Protein AF-A0A812ZIU8-F1 (afdb_monomer)

Foldseek 3Di:
DDDDPPVVVVVVVVVVPDPPPPDDDLVRLVVVLVVCVVVVVLQSNLVSLLSNLPDQAADDPSSLVSNCVSLCSQLVVLLVVLVVLVVVLVVLVVDPDPVSVVVNVVSVVVSVVSLVSLVVSLVSLLCSLVVGHCVNDDALLSNLSSLLVNLLSLLSQLVSDDDPSNVVSLVSSVVSLVSSQVSCVVHHQLLALSNLVSLLVVLVSCVPRVVNNVVSLVSLVVSLVSNVVCLVVDDPVSNVSSVVSSVSSVVVNVVSVVVVVVVVD

Secondary structure (DSSP, 8-state):
-PPPTHHHHHHTTSS-S-----PPPHHHHHHHHHHHHHTT-HHHHHHHHHHHHHSSSPPPHHHHHHHHHHHHHHHHHHHHHHHHHHHHHHHHHH--SHHHHHHHHHHHHHHHHHHHHHHHHHHHHHHHIIIIIHHH--SHHHHHHHHHHHHHHHHHHHHH--HHHHHHHHHHHHHHHHHHHHHHHHHS-TT-HHHHHHHHHHHHHHHHTT--HHHHHHHHHHHHHHHHHTGGGS-HHHHHHHHHHHHHHHHHHHHHHHHHHHTT-

Mean predicted aligned error: 7.55 Å

Radius of gyration: 23.97 Å; Cα contacts (8 Å, |Δi|>4): 263; chains: 1; bounding box: 73×51×77 Å

Nearest PDB structures (foldseek):
  3spr-assembly1_A-2  TM=9.641E-01  e=1.256E-19  Homo sapiens
  8qt5-assembly2_C  TM=9.557E-01  e=4.138E-19  Arabidopsis thaliana
  3p1s-assembly1_A  TM=9.618E-01  e=3.788E-19  Homo sapiens
  8bzc-assembly1_A-2  TM=9.633E-01  e=4.724E-19  Homo sapiens
  7biw-assembly1_A  TM=9.775E-01  e=1.093E-18  Homo sapiens

Solvent-accessible surface area (backbone atoms only — not comparable to full-atom values): 14073 Å² total; per-residue (Å²): 134,82,86,70,80,68,67,60,65,62,63,62,65,73,69,70,79,67,72,76,79,75,78,72,51,60,69,55,27,53,51,51,22,56,53,23,54,78,67,68,37,25,64,59,15,31,55,28,35,50,56,46,58,66,44,93,66,69,74,52,73,65,55,48,49,51,39,50,53,15,46,50,51,40,51,46,56,45,51,54,49,42,54,53,40,48,54,51,28,56,54,32,68,72,45,93,48,82,72,30,57,58,53,26,51,53,34,49,55,51,40,51,54,45,50,52,52,47,47,52,55,38,51,54,53,45,49,43,38,74,74,42,47,54,82,52,40,84,49,52,68,49,40,25,52,46,26,37,49,49,12,51,42,25,42,56,50,29,72,80,42,62,70,71,61,14,53,52,25,40,52,52,14,52,51,27,38,49,57,17,46,60,42,29,70,74,65,46,57,65,55,35,48,70,47,41,49,41,43,46,53,49,20,50,42,29,35,78,72,68,67,36,52,67,63,14,49,49,46,29,48,51,52,44,52,54,21,60,78,48,50,91,75,50,55,80,89,50,41,65,56,25,52,53,47,45,50,52,35,52,52,52,46,54,53,53,55,52,52,59,63,63,70,75,113

pLDDT: mean 89.97, std 16.41, range [34.66, 98.81]

Structure (mmCIF, N/CA/C/O backbone):
data_AF-A0A812ZIU8-F1
#
_entry.id   AF-A0A812ZIU8-F1
#
loop_
_atom_site.group_PDB
_atom_site.id
_atom_site.type_symbol
_atom_site.label_atom_id
_atom_site.label_alt_id
_atom_site.label_comp_id
_atom_site.label_asym_id
_atom_site.label_entity_id
_atom_site.label_seq_id
_atom_site.pdbx_PDB_ins_code
_atom_site.Cartn_x
_atom_site.Cartn_y
_atom_site.Cartn_z
_atom_site.occupancy
_atom_site.B_iso_or_equiv
_atom_site.auth_seq_id
_atom_site.auth_comp_id
_atom_site.auth_asym_id
_atom_site.auth_atom_id
_atom_site.pdbx_PDB_model_num
ATOM 1 N N . MET A 1 1 ? -45.250 36.981 -44.921 1.00 38.19 1 MET A N 1
ATOM 2 C CA . MET A 1 1 ? -44.756 37.146 -43.537 1.00 38.19 1 MET A CA 1
ATOM 3 C C . MET A 1 1 ? -44.176 35.815 -43.094 1.00 38.19 1 MET A C 1
ATOM 5 O O . MET A 1 1 ? -44.949 34.867 -43.023 1.00 38.19 1 MET A O 1
ATOM 9 N N . PRO A 1 2 ? -42.855 35.705 -42.893 1.00 46.16 2 PRO A N 1
ATOM 10 C CA . PRO A 1 2 ? -42.253 34.479 -42.383 1.00 46.16 2 PRO A CA 1
ATOM 11 C C . PRO A 1 2 ? -42.499 34.353 -40.863 1.00 46.16 2 PRO A C 1
ATOM 13 O O . PRO A 1 2 ? -42.713 35.378 -40.204 1.00 46.16 2 PRO A O 1
ATOM 16 N N . PRO A 1 3 ? -42.515 33.133 -40.293 1.00 43.25 3 PRO A N 1
ATOM 17 C CA . PRO A 1 3 ? -42.726 32.933 -38.862 1.00 43.25 3 PRO A CA 1
ATOM 18 C C . PRO A 1 3 ? -41.515 33.416 -38.054 1.00 43.25 3 PRO A C 1
ATOM 20 O O . PRO A 1 3 ? -40.393 33.472 -38.552 1.00 43.25 3 PRO A O 1
ATOM 23 N N . ARG A 1 4 ? -41.771 33.806 -36.802 1.00 47.69 4 ARG A N 1
ATOM 24 C CA . ARG A 1 4 ? -40.825 34.480 -35.901 1.00 47.69 4 ARG A CA 1
ATOM 25 C C . ARG A 1 4 ? -39.808 33.484 -35.329 1.00 47.69 4 ARG A C 1
ATOM 27 O O . ARG A 1 4 ? -40.178 32.381 -34.948 1.00 47.69 4 ARG A O 1
ATOM 34 N N . GLU A 1 5 ? -38.565 33.933 -35.169 1.00 48.56 5 GLU A N 1
ATOM 35 C CA . GLU A 1 5 ? -37.348 33.219 -34.715 1.00 48.56 5 GLU A CA 1
ATOM 36 C C . GLU A 1 5 ? -37.434 32.412 -33.397 1.00 48.56 5 GLU A C 1
ATOM 38 O O . GLU A 1 5 ? -36.457 31.784 -32.994 1.00 48.56 5 GLU A O 1
ATOM 43 N N . LYS A 1 6 ? -38.575 32.385 -32.701 1.00 45.72 6 LYS A N 1
ATOM 44 C CA . LYS A 1 6 ? -38.715 31.679 -31.417 1.00 45.72 6 LYS A CA 1
ATOM 45 C C . LYS A 1 6 ? -38.957 30.174 -31.557 1.00 45.72 6 LYS A C 1
ATOM 47 O O . LYS A 1 6 ? -38.615 29.440 -30.634 1.00 45.72 6 LYS A O 1
ATOM 52 N N . ASP A 1 7 ? -39.437 29.710 -32.709 1.00 43.56 7 ASP A N 1
ATOM 53 C CA . ASP A 1 7 ? -39.687 28.278 -32.938 1.00 43.56 7 ASP A CA 1
ATOM 54 C C . ASP A 1 7 ? -38.415 27.499 -33.320 1.00 43.56 7 ASP A C 1
ATOM 56 O O . ASP A 1 7 ? -38.370 26.277 -33.196 1.00 43.56 7 ASP A O 1
ATOM 60 N N . VAL A 1 8 ? -37.333 28.194 -33.694 1.00 47.44 8 VAL A N 1
ATOM 61 C CA . VAL A 1 8 ? -36.027 27.561 -33.956 1.00 47.44 8 VAL A CA 1
ATOM 62 C C . VAL A 1 8 ? -35.297 27.246 -32.644 1.00 47.44 8 VAL A C 1
ATOM 64 O O . VAL A 1 8 ? -34.626 26.226 -32.546 1.00 47.44 8 VAL A O 1
ATOM 67 N N . TYR A 1 9 ? -35.495 28.045 -31.589 1.00 37.72 9 TYR A N 1
ATOM 68 C CA . TYR A 1 9 ? -34.810 27.858 -30.301 1.00 37.72 9 TYR A CA 1
ATOM 69 C C . TYR A 1 9 ? -35.309 26.662 -29.475 1.00 37.72 9 TYR A C 1
ATOM 71 O O . TYR A 1 9 ? -34.576 26.173 -28.613 1.00 37.72 9 TYR A O 1
ATOM 79 N N . PHE A 1 10 ? -36.524 26.167 -29.725 1.00 40.94 10 PHE A N 1
ATOM 80 C CA . PHE A 1 10 ? -37.026 24.959 -29.059 1.00 40.94 10 PHE A CA 1
ATOM 81 C C . PHE A 1 10 ? -36.662 23.668 -29.804 1.00 40.94 10 PHE A C 1
ATOM 83 O O . PHE A 1 10 ? -36.513 22.627 -29.166 1.00 40.94 10 PHE A O 1
ATOM 90 N N . ALA A 1 11 ? -36.424 23.733 -31.118 1.00 39.78 11 ALA A N 1
ATOM 91 C CA . ALA A 1 11 ? -35.994 22.575 -31.901 1.00 39.78 11 ALA A CA 1
ATOM 92 C C . ALA A 1 11 ? -34.512 22.218 -31.670 1.00 39.78 11 ALA A C 1
ATOM 94 O O . ALA A 1 11 ? -34.152 21.044 -31.708 1.00 39.78 11 ALA A O 1
ATOM 95 N N . THR A 1 12 ? -33.655 23.188 -31.332 1.00 39.72 12 THR A N 1
ATOM 96 C CA . THR A 1 12 ? -32.233 22.921 -31.038 1.00 39.72 12 THR A CA 1
ATOM 97 C C . THR A 1 12 ? -31.985 22.370 -29.632 1.00 39.72 12 THR A C 1
ATOM 99 O O . THR A 1 12 ? -30.873 21.945 -29.336 1.00 39.72 12 THR A O 1
ATOM 102 N N . ARG A 1 13 ? -32.993 22.338 -28.747 1.00 39.09 13 ARG A N 1
ATOM 103 C CA . ARG A 1 13 ? -32.829 21.855 -27.362 1.00 39.09 13 ARG A CA 1
ATOM 104 C C . ARG A 1 13 ? -33.135 20.367 -27.173 1.00 39.09 13 ARG A C 1
ATOM 106 O O . ARG A 1 13 ? -32.852 19.828 -26.111 1.00 39.09 13 ARG A O 1
ATOM 113 N N . LEU A 1 14 ? -33.653 19.699 -28.204 1.00 37.22 14 LEU A N 1
ATOM 114 C CA . LEU A 1 14 ? -33.893 18.249 -28.214 1.00 37.22 14 LEU A CA 1
ATOM 115 C C . LEU A 1 14 ? -32.759 17.442 -28.874 1.00 37.22 14 LEU A C 1
ATOM 117 O O . LEU A 1 14 ? -32.790 16.219 -28.832 1.00 37.22 14 LEU A O 1
ATOM 121 N N . LEU A 1 15 ? -31.734 18.110 -29.420 1.00 38.38 15 LEU A N 1
ATOM 122 C CA . LEU A 1 15 ? -30.543 17.474 -30.008 1.00 38.38 15 LEU A CA 1
ATOM 123 C C . LEU A 1 15 ? -29.253 17.694 -29.196 1.00 38.38 15 LEU A C 1
ATOM 125 O O . LEU A 1 15 ? -28.183 17.290 -29.631 1.00 38.38 15 LEU A O 1
ATOM 129 N N . VAL A 1 16 ? -29.342 18.264 -27.988 1.00 43.44 16 VAL A N 1
ATOM 130 C CA . VAL A 1 16 ? -28.232 18.303 -27.004 1.00 43.44 16 VAL A CA 1
ATOM 131 C C . VAL A 1 16 ? -28.386 17.163 -25.977 1.00 43.44 16 VAL A C 1
ATOM 133 O O . VAL A 1 16 ? -27.981 17.272 -24.827 1.00 43.44 16 VAL A O 1
ATOM 136 N N . GLY A 1 17 ? -29.044 16.071 -26.380 1.00 38.31 17 GLY A N 1
ATOM 137 C CA . GLY A 1 17 ? -29.281 14.877 -25.557 1.00 38.31 17 GLY A CA 1
ATOM 138 C C . GLY A 1 17 ? -28.207 13.791 -25.679 1.00 38.31 17 GLY A C 1
ATOM 139 O O . GLY A 1 17 ? -28.226 12.841 -24.909 1.00 38.31 17 GLY A O 1
ATOM 140 N N . CYS A 1 18 ? -27.261 13.941 -26.606 1.00 42.03 18 CYS A N 1
ATOM 141 C CA . CYS A 1 18 ? -26.083 13.088 -26.742 1.00 42.03 18 CYS A CA 1
ATOM 142 C C . CYS A 1 18 ? -24.890 13.983 -27.082 1.00 42.03 18 CYS A C 1
ATOM 144 O O . CYS A 1 18 ? -24.436 14.026 -28.220 1.00 42.03 18 CYS A O 1
ATOM 146 N N . ALA A 1 19 ? -24.398 14.748 -26.105 1.00 44.88 19 ALA A N 1
ATOM 147 C CA . ALA A 1 19 ? -22.978 15.056 -26.140 1.00 44.88 19 ALA A CA 1
ATOM 148 C C . ALA A 1 19 ? -22.279 13.704 -25.984 1.00 44.88 19 ALA A C 1
ATOM 150 O O . ALA A 1 19 ? -22.424 13.067 -24.940 1.00 44.88 19 ALA A O 1
ATOM 151 N N . ASP A 1 20 ? -21.625 13.236 -27.046 1.00 44.47 20 ASP A N 1
ATOM 152 C CA . ASP A 1 20 ? -20.669 12.139 -26.971 1.00 44.47 20 ASP A CA 1
ATOM 153 C C . ASP A 1 20 ? -19.790 12.381 -25.741 1.00 44.47 20 ASP A C 1
ATOM 155 O O . ASP A 1 20 ? -19.011 13.338 -25.704 1.00 44.47 20 ASP A O 1
ATOM 159 N N . LEU A 1 21 ? -19.947 11.550 -24.705 1.00 52.06 21 LEU A N 1
ATOM 160 C CA . LEU A 1 21 ? -18.968 11.467 -23.631 1.00 52.06 21 LEU A CA 1
ATOM 161 C C . LEU A 1 21 ? -17.698 10.942 -24.299 1.00 52.06 21 LEU A C 1
ATOM 163 O O . LEU A 1 21 ? -17.510 9.735 -24.450 1.00 52.06 21 LEU A O 1
ATOM 167 N N . ARG A 1 22 ? -16.862 11.855 -24.795 1.00 68.31 22 ARG A N 1
ATOM 168 C CA . ARG A 1 22 ? -15.574 11.502 -25.372 1.00 68.31 22 ARG A CA 1
ATOM 169 C C . ARG A 1 22 ? -14.794 10.766 -24.288 1.00 68.31 22 ARG A C 1
ATOM 171 O O . ARG A 1 22 ? -14.472 11.342 -23.254 1.00 68.31 22 ARG A O 1
ATOM 178 N N . CYS A 1 23 ? -14.517 9.488 -24.524 1.00 74.81 23 CYS A N 1
ATOM 179 C CA . CYS A 1 23 ? -13.602 8.737 -23.681 1.00 74.81 23 CYS A CA 1
ATOM 180 C C . CYS A 1 23 ? -12.200 9.315 -23.907 1.00 74.81 23 CYS A C 1
ATOM 182 O O . CYS A 1 23 ? -11.739 9.380 -25.050 1.00 74.81 23 CYS A O 1
ATOM 184 N N . LEU A 1 24 ? -11.573 9.808 -22.840 1.00 85.50 24 LEU A N 1
ATOM 185 C CA . LEU A 1 24 ? -10.223 10.364 -22.891 1.00 85.50 24 LEU A CA 1
ATOM 186 C C . LEU A 1 24 ? -9.213 9.270 -23.247 1.00 85.50 24 LEU A C 1
ATOM 188 O O . LEU A 1 24 ? -9.357 8.121 -22.817 1.00 85.50 24 LEU A O 1
ATOM 192 N N . THR A 1 25 ? -8.177 9.629 -24.001 1.00 90.56 25 THR A N 1
ATOM 193 C CA . THR A 1 25 ? -7.036 8.733 -24.245 1.00 90.56 25 THR A CA 1
ATOM 194 C C . THR A 1 25 ? -6.213 8.526 -22.969 1.00 90.56 25 THR A C 1
ATOM 196 O O . THR A 1 25 ? -6.334 9.292 -22.015 1.00 90.56 25 THR A O 1
ATOM 199 N N . ALA A 1 26 ? -5.340 7.512 -22.940 1.00 89.25 26 ALA A N 1
ATOM 200 C CA . ALA A 1 26 ? -4.445 7.284 -21.800 1.00 89.25 26 ALA A CA 1
ATOM 201 C C . ALA A 1 26 ? -3.565 8.513 -21.488 1.00 89.25 26 ALA A C 1
ATOM 203 O O . ALA A 1 26 ? -3.426 8.885 -20.324 1.00 89.25 26 ALA A O 1
ATOM 204 N N . ASP A 1 27 ? -3.064 9.200 -22.518 1.00 91.88 27 ASP A N 1
ATOM 205 C CA . ASP A 1 27 ? -2.259 10.419 -22.364 1.00 91.88 27 ASP A CA 1
ATOM 206 C C . ASP A 1 27 ? -3.072 11.591 -21.792 1.00 91.88 27 ASP A C 1
ATOM 208 O O . ASP A 1 27 ? -2.580 12.348 -20.948 1.00 91.88 27 ASP A O 1
ATOM 212 N N . GLU A 1 28 ? -4.329 11.738 -22.226 1.00 94.19 28 GLU A N 1
ATOM 213 C CA . GLU A 1 28 ? -5.250 12.756 -21.706 1.00 94.19 28 GLU A CA 1
ATOM 214 C C . GLU A 1 28 ? -5.583 12.473 -20.232 1.00 94.19 28 GLU A C 1
ATOM 216 O O . GLU A 1 28 ? -5.476 13.373 -19.401 1.00 94.19 28 GLU A O 1
ATOM 221 N N . GLN A 1 29 ? -5.869 11.213 -19.883 1.00 96.25 29 GLN A N 1
ATOM 222 C CA . GLN A 1 29 ? -6.092 10.781 -18.497 1.00 96.25 29 GLN A CA 1
ATOM 223 C C . GLN A 1 29 ? -4.860 11.035 -17.616 1.00 96.25 29 GLN A C 1
ATOM 225 O O . GLN A 1 29 ? -4.993 11.549 -16.510 1.00 96.25 29 GLN A O 1
ATOM 230 N N . CYS A 1 30 ? -3.650 10.729 -18.096 1.00 95.62 30 CYS A N 1
ATOM 231 C CA . CYS A 1 30 ? -2.417 11.007 -17.353 1.00 95.62 30 CYS A CA 1
ATOM 232 C C . CYS A 1 30 ? -2.179 12.509 -17.168 1.00 95.62 30 CYS A C 1
ATOM 234 O O . CYS A 1 30 ? -1.695 12.939 -16.121 1.00 95.62 30 CYS A O 1
ATOM 236 N N . SER A 1 31 ? -2.520 13.319 -18.171 1.00 96.75 31 SER A N 1
ATOM 237 C CA . SER A 1 31 ? -2.413 14.777 -18.082 1.00 96.75 31 SER A CA 1
ATOM 238 C C . SER A 1 31 ? -3.371 15.340 -17.031 1.00 96.75 31 SER A C 1
ATOM 240 O O . SER A 1 31 ? -2.956 16.135 -16.187 1.00 96.75 31 SER A O 1
ATOM 242 N N . GLU A 1 32 ? -4.625 14.883 -17.020 1.00 97.50 32 GLU A N 1
ATOM 243 C CA . GLU A 1 32 ? -5.600 15.270 -15.997 1.00 97.50 32 GLU A CA 1
ATOM 244 C C . GLU A 1 32 ? -5.216 14.742 -14.607 1.00 97.50 32 GLU A C 1
ATOM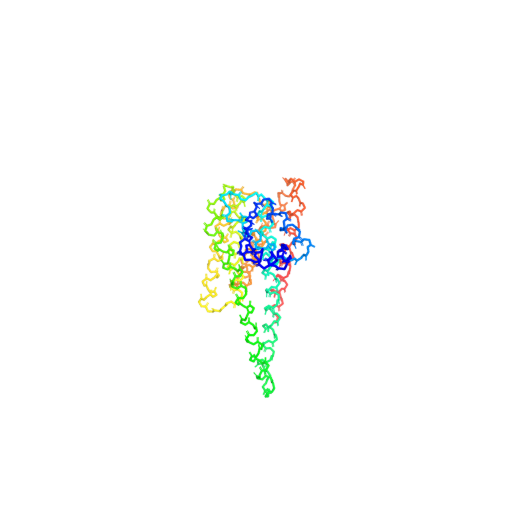 246 O O . GLU A 1 32 ? -5.319 15.486 -13.635 1.00 97.50 32 GLU A O 1
ATOM 251 N N . ALA A 1 33 ? -4.656 13.532 -14.500 1.00 97.94 33 ALA A N 1
ATOM 252 C CA . ALA A 1 33 ? -4.134 13.001 -13.240 1.00 97.94 33 ALA A CA 1
ATOM 253 C C . ALA A 1 33 ? -3.010 13.877 -12.657 1.00 97.94 33 ALA A C 1
ATOM 255 O O . ALA A 1 33 ? -3.018 14.161 -11.461 1.00 97.94 33 ALA A O 1
ATOM 256 N N . LYS A 1 34 ? -2.077 14.371 -13.483 1.00 98.06 34 LYS A N 1
ATOM 257 C CA . LYS A 1 34 ? -1.014 15.295 -13.035 1.00 98.06 34 LYS A CA 1
ATOM 258 C C . LYS A 1 34 ? -1.572 16.651 -12.589 1.00 98.06 34 LYS A C 1
ATOM 260 O O . LYS A 1 34 ? -1.072 17.238 -11.632 1.00 98.06 34 LYS A O 1
ATOM 265 N N . LEU A 1 35 ? -2.612 17.159 -13.254 1.00 98.25 35 LEU A N 1
ATOM 266 C CA . LEU A 1 35 ? -3.306 18.377 -12.816 1.00 98.25 35 LEU A CA 1
ATOM 267 C C . LEU A 1 35 ? -4.046 18.151 -11.491 1.00 98.25 35 LEU A C 1
ATOM 269 O O . LEU A 1 35 ? -3.982 18.997 -10.599 1.00 98.25 35 LEU A O 1
ATOM 273 N N . ALA A 1 36 ? -4.712 17.004 -11.344 1.00 98.06 36 ALA A N 1
ATOM 274 C CA . ALA A 1 36 ? -5.388 16.611 -10.116 1.00 98.06 36 ALA A CA 1
ATOM 275 C C . ALA A 1 36 ? -4.399 16.447 -8.952 1.00 98.06 36 ALA A C 1
ATOM 277 O O . ALA A 1 36 ? -4.698 16.897 -7.849 1.00 98.06 36 ALA A O 1
ATOM 278 N N . GLU A 1 37 ? -3.208 15.891 -9.197 1.00 97.81 37 GLU A N 1
ATOM 279 C CA . GLU A 1 37 ? -2.114 15.819 -8.220 1.00 97.81 37 GLU A CA 1
ATOM 280 C C . GLU A 1 37 ? -1.703 17.214 -7.730 1.00 97.81 37 GLU A C 1
ATOM 282 O O . GLU A 1 37 ? -1.683 17.458 -6.526 1.00 97.81 37 GLU A O 1
ATOM 287 N N . GLN A 1 38 ? -1.449 18.155 -8.648 1.00 97.62 38 GLN A N 1
ATOM 288 C CA . GLN A 1 38 ? -1.081 19.536 -8.296 1.00 97.62 38 GLN A CA 1
ATOM 289 C C . GLN A 1 38 ? -2.186 20.280 -7.537 1.00 97.62 38 GLN A C 1
ATOM 291 O O . GLN A 1 38 ? -1.898 21.185 -6.757 1.00 97.62 38 GLN A O 1
ATOM 296 N N . ALA A 1 39 ? -3.445 19.913 -7.773 1.00 97.69 39 ALA A N 1
ATOM 297 C CA . ALA A 1 39 ? -4.604 20.462 -7.079 1.00 97.69 39 ALA A CA 1
ATOM 298 C C . ALA A 1 39 ? -4.980 19.681 -5.805 1.00 97.69 39 ALA A C 1
ATOM 300 O O . ALA A 1 39 ? -5.998 19.999 -5.191 1.00 97.69 39 ALA A O 1
ATOM 301 N N . GLU A 1 40 ? -4.213 18.649 -5.435 1.00 97.31 40 GLU A N 1
ATOM 302 C CA . GLU A 1 40 ? -4.489 17.736 -4.317 1.00 97.31 40 GLU A CA 1
ATOM 303 C C . GLU A 1 40 ? -5.872 17.047 -4.394 1.00 97.31 40 GLU A C 1
ATOM 305 O O . GLU A 1 40 ? -6.436 16.602 -3.391 1.00 97.31 40 GLU A O 1
ATOM 310 N N . ARG A 1 41 ? -6.431 16.909 -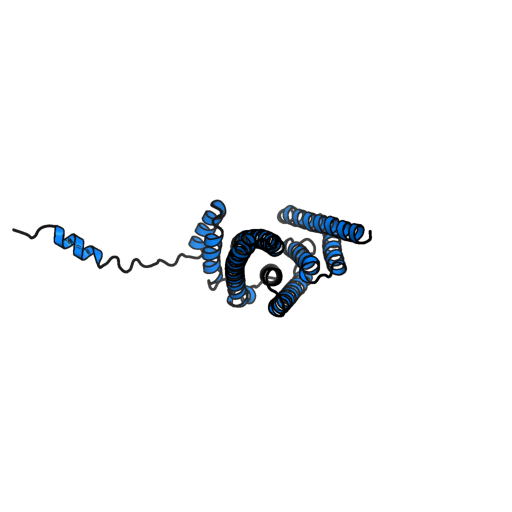5.604 1.00 98.19 41 ARG A N 1
ATOM 311 C CA . ARG A 1 41 ? -7.715 16.238 -5.880 1.00 98.19 41 ARG A CA 1
ATOM 312 C C . ARG A 1 41 ? -7.497 14.746 -6.128 1.00 98.19 41 ARG A C 1
ATOM 314 O O . ARG A 1 41 ? -7.754 14.224 -7.210 1.00 98.19 41 ARG A O 1
ATOM 321 N N . TYR A 1 42 ? -6.993 14.051 -5.112 1.00 98.19 42 TYR A N 1
ATOM 322 C CA . TYR A 1 42 ? -6.527 12.667 -5.250 1.00 98.19 42 TYR A CA 1
ATOM 323 C C . TYR A 1 42 ? -7.618 11.652 -5.616 1.00 98.19 42 TYR A C 1
ATOM 325 O O . TYR A 1 42 ? -7.302 10.671 -6.285 1.00 98.19 42 TYR A O 1
ATOM 333 N N . ASP A 1 43 ? -8.880 11.898 -5.249 1.00 97.56 43 ASP A N 1
ATOM 334 C CA . ASP A 1 43 ? -10.001 11.032 -5.647 1.00 97.56 43 ASP A CA 1
ATOM 335 C C . ASP A 1 43 ? -10.178 11.028 -7.177 1.00 97.56 43 ASP A C 1
ATOM 337 O O . ASP A 1 43 ? -10.270 9.973 -7.796 1.00 97.56 43 ASP A O 1
ATOM 341 N N . GLU A 1 44 ? -10.121 12.204 -7.808 1.00 97.81 44 GLU A N 1
ATOM 342 C CA . GLU A 1 44 ? -10.177 12.329 -9.270 1.00 97.81 44 GLU A CA 1
ATOM 343 C C . GLU A 1 44 ? -8.915 11.795 -9.932 1.00 97.81 44 GLU A C 1
ATOM 345 O O . GLU A 1 44 ? -8.989 11.104 -10.946 1.00 97.81 44 GLU A O 1
ATOM 350 N N . MET A 1 45 ? -7.748 12.047 -9.331 1.00 98.31 45 MET A N 1
ATOM 351 C CA . MET A 1 45 ? -6.499 11.436 -9.781 1.00 98.31 45 MET A CA 1
ATOM 352 C C . MET A 1 45 ? -6.621 9.903 -9.812 1.00 98.31 45 MET A C 1
ATOM 354 O O . MET A 1 45 ? -6.166 9.268 -10.764 1.00 98.31 45 MET A O 1
ATOM 358 N N . ALA A 1 46 ? -7.258 9.298 -8.802 1.00 98.19 46 ALA A N 1
ATOM 359 C CA . ALA A 1 46 ? -7.476 7.857 -8.738 1.00 98.19 46 ALA A CA 1
ATOM 360 C C . ALA A 1 46 ? -8.450 7.380 -9.824 1.00 98.19 46 ALA A C 1
ATOM 362 O O . ALA A 1 46 ? -8.185 6.350 -10.445 1.00 98.19 46 ALA A O 1
ATOM 363 N N . ASP A 1 47 ? -9.511 8.135 -10.116 1.00 97.56 47 ASP A N 1
ATOM 364 C CA . ASP A 1 47 ? -10.441 7.826 -11.209 1.00 97.56 47 ASP A CA 1
ATOM 365 C C . ASP A 1 47 ? -9.758 7.873 -12.586 1.00 97.56 47 ASP A C 1
ATOM 367 O O . ASP A 1 47 ? -9.910 6.941 -13.383 1.00 97.56 47 ASP A O 1
ATOM 371 N N . HIS A 1 48 ? -8.941 8.897 -12.856 1.00 97.81 48 HIS A N 1
ATOM 372 C CA . HIS A 1 48 ? -8.156 8.978 -14.091 1.00 97.81 48 HIS A CA 1
ATOM 373 C C . HIS A 1 48 ? -7.193 7.794 -14.215 1.00 97.81 48 HIS A C 1
ATOM 375 O O . HIS A 1 48 ? -7.205 7.073 -15.217 1.00 97.81 48 HIS A O 1
ATOM 381 N N . MET A 1 49 ? -6.408 7.520 -13.169 1.00 98.25 49 MET A N 1
ATOM 382 C CA . MET A 1 49 ? -5.420 6.439 -13.201 1.00 98.25 49 MET A CA 1
ATOM 383 C C . MET A 1 49 ? -6.053 5.043 -13.218 1.00 98.25 49 MET A C 1
ATOM 385 O O . MET A 1 49 ? -5.479 4.114 -13.789 1.00 98.25 49 MET A O 1
ATOM 389 N N . LYS A 1 50 ? -7.265 4.881 -12.678 1.00 97.44 50 LYS A N 1
ATOM 390 C CA . LYS A 1 50 ? -8.067 3.664 -12.845 1.00 97.44 50 LYS A CA 1
ATOM 391 C C . LYS A 1 50 ? -8.418 3.428 -14.310 1.00 97.44 50 LYS A C 1
ATOM 393 O O . LYS A 1 50 ? -8.355 2.287 -14.768 1.00 97.44 50 LYS A O 1
ATOM 398 N N . ASN A 1 51 ? -8.780 4.472 -15.055 1.00 95.62 51 ASN A N 1
ATOM 399 C CA . ASN A 1 51 ? -9.067 4.347 -16.485 1.00 95.62 51 ASN A CA 1
ATOM 400 C C . ASN A 1 51 ? -7.808 3.957 -17.269 1.00 95.62 51 ASN A C 1
ATOM 402 O O . ASN A 1 51 ? -7.870 3.035 -18.081 1.00 95.62 51 ASN A O 1
ATOM 406 N N . VAL A 1 52 ? -6.660 4.570 -16.957 1.00 96.12 52 VAL A N 1
ATOM 407 C CA . VAL A 1 52 ? -5.361 4.199 -17.551 1.00 96.12 52 VAL A CA 1
ATOM 408 C C . VAL A 1 52 ? -5.028 2.731 -17.261 1.00 96.12 52 VAL A C 1
ATOM 410 O O . VAL A 1 52 ? -4.722 1.976 -18.178 1.00 96.12 52 VAL A O 1
ATOM 413 N N . GLY A 1 53 ? -5.181 2.272 -16.014 1.00 95.50 53 GLY A N 1
ATOM 414 C CA . GLY A 1 53 ? -4.923 0.876 -15.641 1.00 95.50 53 GLY A CA 1
ATOM 415 C C . GLY A 1 53 ? -5.857 -0.156 -16.292 1.00 95.50 53 GLY A C 1
ATOM 416 O O . GLY A 1 53 ? -5.524 -1.343 -16.343 1.00 95.50 53 GLY A O 1
ATOM 417 N N . ASN A 1 54 ? -7.022 0.272 -16.790 1.00 93.81 54 ASN A N 1
ATOM 418 C CA . ASN A 1 54 ? -7.952 -0.590 -17.520 1.00 93.81 54 ASN A CA 1
ATOM 419 C C . ASN A 1 54 ? -7.613 -0.733 -19.011 1.00 93.81 54 ASN A C 1
ATOM 421 O O . ASN A 1 54 ? -8.136 -1.654 -19.643 1.00 93.81 54 ASN A O 1
ATOM 425 N N . ALA A 1 55 ? -6.741 0.117 -19.561 1.00 90.25 55 ALA A N 1
ATOM 426 C CA . ALA A 1 55 ? -6.248 -0.018 -20.930 1.00 90.25 55 ALA A CA 1
ATOM 427 C C . ALA A 1 55 ? -5.465 -1.328 -21.107 1.00 90.25 55 ALA A C 1
ATOM 429 O O . ALA A 1 55 ? -4.935 -1.876 -20.144 1.00 90.25 55 ALA A O 1
ATOM 430 N N . ASP A 1 56 ? -5.379 -1.860 -22.328 1.00 87.62 56 ASP A N 1
ATOM 431 C CA . ASP A 1 56 ? -4.787 -3.184 -22.576 1.00 87.62 56 ASP A CA 1
ATOM 432 C C . ASP A 1 56 ? -3.252 -3.225 -22.487 1.00 87.62 56 ASP A C 1
ATOM 434 O O . ASP A 1 56 ? -2.686 -4.306 -22.322 1.00 87.62 56 ASP A O 1
ATOM 438 N N . SER A 1 57 ? -2.583 -2.073 -22.502 1.00 91.12 57 SER A N 1
ATOM 439 C CA . SER A 1 57 ? -1.131 -1.956 -22.352 1.00 91.12 57 SER A CA 1
ATOM 440 C C . SER A 1 57 ? -0.654 -2.155 -20.908 1.00 91.12 57 SER A C 1
ATOM 442 O O . SER A 1 57 ? -1.388 -1.934 -19.943 1.00 91.12 57 SER A O 1
ATOM 444 N N . GLU A 1 58 ? 0.601 -2.587 -20.761 1.00 95.31 58 GLU A N 1
ATOM 445 C CA . GLU A 1 58 ? 1.325 -2.503 -19.489 1.00 95.31 58 GLU A CA 1
ATOM 446 C C . GLU A 1 58 ? 1.603 -1.029 -19.162 1.00 95.31 58 GLU A C 1
ATOM 448 O O . GLU A 1 58 ? 1.907 -0.242 -20.060 1.00 95.31 58 GLU A O 1
ATOM 453 N N . LEU A 1 59 ? 1.487 -0.655 -17.885 1.00 96.94 59 LEU A N 1
ATOM 454 C CA . LEU A 1 59 ? 1.772 0.708 -17.445 1.00 96.94 59 LEU A CA 1
ATOM 455 C C . LEU A 1 59 ? 3.282 0.966 -17.433 1.00 96.94 59 LEU A C 1
ATOM 457 O O . LEU A 1 59 ? 4.063 0.187 -16.874 1.00 96.94 59 LEU A O 1
ATOM 461 N N . SER A 1 60 ? 3.680 2.116 -17.962 1.00 96.81 60 SER A N 1
ATOM 462 C CA . SER A 1 60 ? 5.030 2.651 -17.817 1.00 96.81 60 SER A CA 1
ATOM 463 C C . SER A 1 60 ? 5.385 2.909 -16.345 1.00 96.81 60 SER A C 1
ATOM 465 O O . SER A 1 60 ? 4.541 2.884 -15.446 1.00 96.81 60 SER A O 1
ATOM 467 N N . VAL A 1 61 ? 6.668 3.166 -16.073 1.00 95.06 61 VAL A N 1
ATOM 468 C CA . VAL A 1 61 ? 7.138 3.521 -14.721 1.00 95.06 61 VAL A CA 1
ATOM 469 C C . VAL A 1 61 ? 6.418 4.770 -14.199 1.00 95.06 61 VAL A C 1
ATOM 471 O O . VAL A 1 61 ? 5.972 4.784 -13.054 1.00 95.06 61 VAL A O 1
ATOM 474 N N . GLU A 1 62 ? 6.253 5.792 -15.044 1.00 95.75 62 GLU A N 1
ATOM 475 C CA . GLU A 1 62 ? 5.575 7.037 -14.673 1.00 95.75 62 GLU A CA 1
ATOM 476 C C . GLU A 1 62 ? 4.094 6.797 -14.349 1.00 95.75 62 GLU A C 1
ATOM 478 O O . GLU A 1 62 ? 3.622 7.210 -13.291 1.00 95.75 62 GLU A O 1
ATOM 483 N N . GLU A 1 63 ? 3.373 6.055 -15.192 1.00 97.56 63 GLU A N 1
ATOM 484 C CA . GLU A 1 63 ? 1.959 5.731 -14.959 1.00 97.56 63 GLU A CA 1
ATOM 485 C C . GLU A 1 63 ? 1.760 4.872 -13.704 1.00 97.56 63 GLU A C 1
ATOM 487 O O . GLU A 1 63 ? 0.833 5.112 -12.928 1.00 97.56 63 GLU A O 1
ATOM 492 N N . ARG A 1 64 ? 2.644 3.895 -13.450 1.00 97.50 64 ARG A N 1
ATOM 493 C CA . ARG A 1 64 ? 2.621 3.112 -12.201 1.00 97.50 64 ARG A CA 1
ATOM 494 C C . ARG A 1 64 ? 2.800 4.003 -10.978 1.00 97.50 64 ARG A C 1
ATOM 496 O O . ARG A 1 64 ? 2.083 3.831 -9.989 1.00 97.50 64 ARG A O 1
ATOM 503 N N . ASN A 1 65 ? 3.728 4.953 -11.047 1.00 96.50 65 ASN A N 1
ATOM 504 C CA . ASN A 1 65 ? 3.973 5.893 -9.961 1.00 96.50 65 ASN A CA 1
ATOM 505 C C . ASN A 1 65 ? 2.763 6.806 -9.728 1.00 96.50 65 ASN A C 1
ATOM 507 O O . ASN A 1 65 ? 2.320 6.913 -8.585 1.00 96.50 65 ASN A O 1
ATOM 511 N N . LEU A 1 66 ? 2.164 7.366 -10.785 1.00 98.12 66 LEU A N 1
ATOM 512 C CA . LEU A 1 66 ? 0.937 8.168 -10.687 1.00 98.12 66 LEU A CA 1
ATOM 513 C C . LEU A 1 66 ? -0.213 7.373 -10.056 1.00 98.12 66 LEU A C 1
ATOM 515 O O . LEU A 1 66 ? -0.856 7.858 -9.127 1.00 98.12 66 LEU A O 1
ATOM 519 N N . LEU A 1 67 ? -0.436 6.128 -10.491 1.00 98.38 67 LEU A N 1
ATOM 520 C CA . LEU A 1 67 ? -1.459 5.249 -9.916 1.00 98.38 67 LEU A CA 1
ATOM 521 C C . LEU A 1 67 ? -1.233 5.031 -8.412 1.00 98.38 67 LEU A C 1
ATOM 523 O O . LEU A 1 67 ? -2.171 5.117 -7.615 1.00 98.38 67 LEU A O 1
ATOM 527 N N . SER A 1 68 ? 0.012 4.768 -8.011 1.00 97.62 68 SER A N 1
ATOM 528 C CA . SER A 1 68 ? 0.367 4.572 -6.604 1.00 97.62 68 SER A CA 1
ATOM 529 C C . SER A 1 68 ? 0.158 5.837 -5.776 1.00 97.62 68 SER A C 1
ATOM 531 O O . SER A 1 68 ? -0.473 5.770 -4.721 1.00 97.62 68 SER A O 1
ATOM 533 N N . VAL A 1 69 ? 0.603 6.998 -6.265 1.00 97.88 69 VAL A N 1
ATOM 534 C CA . VAL A 1 69 ? 0.411 8.295 -5.598 1.00 97.88 69 VAL A CA 1
ATOM 535 C C . VAL A 1 69 ? -1.075 8.609 -5.424 1.00 97.88 69 VAL A C 1
ATOM 537 O O . VAL A 1 69 ? -1.493 8.957 -4.315 1.00 97.88 69 VAL A O 1
ATOM 540 N N . ALA A 1 70 ? -1.876 8.424 -6.473 1.00 98.38 70 ALA A N 1
ATOM 541 C CA . ALA A 1 70 ? -3.308 8.699 -6.467 1.00 98.38 70 ALA A CA 1
ATOM 542 C C . ALA A 1 70 ? -4.038 7.905 -5.377 1.00 98.38 70 ALA A C 1
ATOM 544 O O . ALA A 1 70 ? -4.675 8.471 -4.481 1.00 98.38 70 ALA A O 1
ATOM 545 N N . TYR A 1 71 ? -3.886 6.580 -5.398 1.00 98.56 71 TYR A N 1
ATOM 546 C CA . TYR A 1 71 ? -4.577 5.720 -4.447 1.00 98.56 71 TYR A CA 1
ATOM 547 C C . TYR A 1 71 ? -3.992 5.822 -3.030 1.00 98.56 71 TYR A C 1
ATOM 549 O O . TYR A 1 71 ? -4.761 5.804 -2.068 1.00 98.56 71 TYR A O 1
ATOM 557 N N . LYS A 1 72 ? -2.669 6.012 -2.871 1.00 97.56 72 LYS A N 1
ATOM 558 C CA . LYS A 1 72 ? -2.026 6.201 -1.555 1.00 97.56 72 LYS A CA 1
ATOM 559 C C . LYS A 1 72 ? -2.595 7.419 -0.829 1.00 97.56 72 LYS A C 1
ATOM 561 O O . LYS A 1 72 ? -2.894 7.334 0.362 1.00 97.56 72 LYS A O 1
ATOM 566 N N . ASN A 1 73 ? -2.732 8.550 -1.517 1.00 97.81 73 ASN A N 1
ATOM 567 C CA . ASN A 1 73 ? -3.259 9.769 -0.903 1.00 97.81 73 ASN A CA 1
ATOM 568 C C . ASN A 1 73 ? -4.772 9.671 -0.653 1.00 97.81 73 ASN A C 1
ATOM 570 O O . ASN A 1 73 ? -5.242 10.027 0.432 1.00 97.81 73 ASN A O 1
ATOM 574 N N . THR A 1 74 ? -5.514 9.082 -1.594 1.00 97.38 74 THR A N 1
ATOM 575 C CA . THR A 1 74 ? -6.952 8.810 -1.451 1.00 97.38 74 THR A CA 1
ATOM 576 C C . THR A 1 74 ? -7.244 7.958 -0.214 1.00 97.38 74 THR A C 1
ATOM 578 O O . THR A 1 74 ? -7.977 8.391 0.676 1.00 97.38 74 THR A O 1
ATOM 581 N N . VAL A 1 75 ? -6.599 6.793 -0.075 1.00 97.81 75 VAL A N 1
ATOM 582 C CA . VAL A 1 75 ? -6.785 5.917 1.097 1.00 97.81 75 VAL A CA 1
ATOM 583 C C . VAL A 1 75 ? -6.192 6.523 2.373 1.00 97.81 75 VAL A C 1
ATOM 585 O O . VAL A 1 75 ? -6.746 6.353 3.457 1.00 97.81 75 VAL A O 1
ATOM 588 N N . GLY A 1 76 ? -5.083 7.262 2.264 1.00 97.38 76 GLY A N 1
ATOM 589 C CA . GLY A 1 76 ? -4.405 7.898 3.394 1.00 97.38 76 GLY A CA 1
ATOM 590 C C . GLY A 1 76 ? -5.299 8.891 4.134 1.00 97.38 76 GLY A C 1
ATOM 591 O O . GLY A 1 76 ? -5.399 8.822 5.362 1.00 97.38 76 GLY A O 1
ATOM 592 N N . SER A 1 77 ? -6.009 9.748 3.394 1.00 96.69 77 SER A N 1
ATOM 593 C CA . SER A 1 77 ? -6.959 10.711 3.969 1.00 96.69 77 SER A CA 1
ATOM 594 C C . SER A 1 77 ? -8.085 10.022 4.754 1.00 96.69 77 SER A C 1
ATOM 596 O O . SER A 1 77 ? -8.361 10.392 5.898 1.00 96.69 77 SER A O 1
ATOM 598 N N . ARG A 1 78 ? -8.677 8.951 4.202 1.00 97.81 78 ARG A N 1
ATOM 599 C CA . ARG A 1 78 ? -9.742 8.186 4.873 1.00 97.81 78 ARG A CA 1
ATOM 600 C C . ARG A 1 78 ? -9.221 7.401 6.075 1.00 97.81 78 ARG A C 1
ATOM 602 O O . ARG A 1 78 ? -9.892 7.362 7.100 1.00 97.81 78 ARG A O 1
ATOM 609 N N . ARG A 1 79 ? -8.007 6.838 6.010 1.00 97.75 79 ARG A N 1
ATOM 610 C CA . ARG A 1 79 ? -7.375 6.155 7.157 1.00 97.75 79 ARG A CA 1
ATOM 611 C C . ARG A 1 79 ? -7.122 7.123 8.311 1.00 97.75 79 ARG A C 1
ATOM 613 O O . ARG A 1 79 ? -7.346 6.768 9.467 1.00 97.75 79 ARG A O 1
ATOM 620 N N . ALA A 1 80 ? -6.670 8.343 8.021 1.00 97.25 80 ALA A N 1
ATOM 621 C CA . ALA A 1 80 ? -6.501 9.381 9.036 1.00 97.25 80 ALA A CA 1
ATOM 622 C C . ALA A 1 80 ? -7.846 9.767 9.673 1.00 97.25 80 ALA A C 1
ATOM 624 O O . ALA A 1 80 ? -7.961 9.776 10.900 1.00 97.25 80 ALA A O 1
ATOM 625 N N . ALA A 1 81 ? -8.878 9.998 8.853 1.00 96.94 81 ALA A N 1
ATOM 626 C CA . ALA A 1 81 ? -10.229 10.277 9.334 1.00 96.94 81 ALA A CA 1
ATOM 627 C C . ALA A 1 81 ? -10.769 9.139 10.216 1.00 96.94 81 ALA A C 1
ATOM 629 O O . ALA A 1 81 ? -11.233 9.389 11.328 1.00 96.94 81 ALA A O 1
ATOM 630 N N . TRP A 1 82 ? -10.639 7.888 9.769 1.00 97.50 82 TRP A N 1
ATOM 631 C CA . TRP A 1 82 ? -11.093 6.708 10.504 1.00 97.50 82 TRP A CA 1
ATOM 632 C C . TRP A 1 82 ? -10.437 6.586 11.885 1.00 97.50 82 TRP A C 1
ATOM 634 O O . TRP A 1 82 ? -11.138 6.376 12.875 1.00 97.50 82 TRP A O 1
ATOM 644 N N . ARG A 1 83 ? -9.115 6.799 11.993 1.00 96.06 83 ARG A N 1
ATOM 645 C CA . ARG A 1 83 ? -8.408 6.786 13.290 1.00 96.06 83 ARG A CA 1
ATOM 646 C C . ARG A 1 83 ? -8.955 7.836 14.258 1.00 96.06 83 ARG A C 1
ATOM 648 O O . ARG A 1 83 ? -9.174 7.539 15.433 1.00 96.06 83 ARG A O 1
ATOM 655 N N . ILE A 1 84 ? -9.196 9.055 13.768 1.00 95.81 84 ILE A N 1
ATOM 656 C CA . ILE A 1 84 ? -9.750 10.152 14.575 1.00 95.81 84 ILE A CA 1
ATOM 657 C C . ILE A 1 84 ? -11.157 9.791 15.059 1.00 95.81 84 ILE A C 1
ATOM 659 O O . ILE A 1 84 ? -11.439 9.876 16.255 1.00 95.81 84 ILE A O 1
ATOM 663 N N . ILE A 1 85 ? -12.027 9.352 14.147 1.00 94.62 85 ILE A N 1
ATOM 664 C CA . ILE A 1 85 ? -13.427 9.031 14.453 1.00 94.62 85 ILE A CA 1
ATOM 665 C C . ILE A 1 85 ? -13.508 7.857 15.426 1.00 94.62 85 ILE A C 1
ATOM 667 O O . ILE A 1 85 ? -14.250 7.930 16.403 1.00 94.62 85 ILE A O 1
ATOM 671 N N . THR A 1 86 ? -12.695 6.820 15.226 1.00 93.81 86 THR A N 1
ATOM 672 C CA . THR A 1 86 ? -12.616 5.671 16.134 1.00 93.81 86 THR A CA 1
ATOM 673 C C . THR A 1 86 ? -12.196 6.106 17.538 1.00 93.81 86 THR A C 1
ATOM 675 O O . THR A 1 86 ? -12.820 5.702 18.520 1.00 93.81 86 THR A O 1
ATOM 678 N N . SER A 1 87 ? -11.201 6.994 17.660 1.00 93.62 87 SER A N 1
ATOM 679 C CA . SER A 1 87 ? -10.781 7.546 18.956 1.00 93.62 87 SER A CA 1
ATOM 680 C C . SER A 1 87 ? -11.905 8.330 19.648 1.00 93.62 87 SER A C 1
ATOM 682 O O . SER A 1 87 ? -12.134 8.163 20.849 1.00 93.62 87 SER A O 1
ATOM 684 N N . VAL A 1 88 ? -12.641 9.160 18.902 1.00 91.81 88 VAL A N 1
ATOM 685 C CA . VAL A 1 88 ? -13.791 9.918 19.424 1.00 91.81 88 VAL A CA 1
ATOM 686 C C . VAL A 1 88 ? -14.918 8.977 19.855 1.00 91.81 88 VAL A C 1
ATOM 688 O O . VAL A 1 88 ? -15.428 9.104 20.967 1.00 91.81 88 VAL A O 1
ATOM 691 N N . MET A 1 89 ? -15.263 7.996 19.021 1.00 89.75 89 MET A N 1
ATOM 692 C CA . MET A 1 89 ? -16.283 6.988 19.310 1.00 89.75 89 MET A CA 1
ATOM 693 C C . MET A 1 89 ? -15.957 6.212 20.595 1.00 89.75 89 MET A C 1
ATOM 695 O O . MET A 1 89 ? -16.825 6.041 21.450 1.00 89.75 89 MET A O 1
ATOM 699 N N . GLN A 1 90 ? -14.701 5.790 20.774 1.00 88.19 90 GLN A N 1
ATOM 700 C CA . GLN A 1 90 ? -14.253 5.087 21.979 1.00 88.19 90 GLN A CA 1
ATOM 701 C C . GLN A 1 90 ? -14.332 5.954 23.242 1.00 88.19 90 GLN A C 1
ATOM 703 O O . GLN A 1 90 ? -14.667 5.440 24.309 1.00 88.19 90 GLN A O 1
ATOM 708 N N . LYS A 1 91 ? -14.028 7.256 23.144 1.00 89.44 91 LYS A N 1
ATOM 709 C CA . LYS A 1 91 ? -14.168 8.198 24.268 1.00 89.44 91 LYS A CA 1
ATOM 710 C C . LYS A 1 91 ? -15.633 8.350 24.675 1.00 89.44 91 LYS A C 1
ATOM 712 O O . LYS A 1 91 ? -15.956 8.152 25.842 1.00 89.44 91 LYS A O 1
ATOM 717 N N . LEU A 1 92 ? -16.518 8.595 23.708 1.00 87.75 92 LEU A N 1
ATOM 718 C CA . LEU A 1 92 ? -17.957 8.742 23.953 1.00 87.75 92 LEU A CA 1
ATOM 719 C C . LEU A 1 92 ? -18.584 7.467 24.532 1.00 87.75 92 LEU A C 1
ATOM 721 O O . LEU A 1 92 ? -19.424 7.549 25.422 1.00 87.75 92 LEU A O 1
ATOM 725 N N . GLY A 1 93 ? -18.146 6.287 24.081 1.00 80.69 93 GLY A N 1
ATOM 726 C CA . GLY A 1 93 ? -18.650 5.003 24.578 1.00 80.69 93 GLY A CA 1
ATOM 727 C C . GLY A 1 93 ? -18.290 4.689 26.037 1.00 80.69 93 GLY A C 1
ATOM 728 O O . GLY A 1 93 ? -18.964 3.872 26.662 1.00 80.69 93 GLY A O 1
ATOM 729 N N . LYS A 1 94 ? -17.253 5.326 26.598 1.00 81.06 94 LYS A N 1
ATOM 730 C CA . LYS A 1 94 ? -16.848 5.149 28.005 1.00 81.06 94 LYS A CA 1
ATOM 731 C C . LYS A 1 94 ? -17.624 6.049 28.972 1.00 81.06 94 LYS A C 1
ATOM 733 O O . LYS A 1 94 ? -17.657 5.763 30.166 1.00 81.06 94 LYS A O 1
ATOM 738 N N . GLU A 1 95 ? -18.241 7.123 28.488 1.00 75.00 95 GLU A N 1
ATOM 739 C CA . GLU A 1 95 ? -18.923 8.113 29.321 1.00 75.00 95 GLU A CA 1
ATOM 740 C C . GLU A 1 95 ? -20.439 7.832 29.392 1.00 75.00 95 GLU A C 1
ATOM 742 O O . GLU A 1 95 ? -21.180 8.053 28.440 1.00 75.00 95 GLU A O 1
ATOM 747 N N . THR A 1 96 ? -20.933 7.371 30.544 1.00 61.88 96 THR A N 1
ATOM 748 C CA . THR A 1 96 ? -22.320 6.901 30.772 1.00 61.88 96 THR A CA 1
ATOM 749 C C . THR A 1 96 ? -23.358 8.008 31.048 1.00 61.88 96 THR A C 1
ATOM 751 O O . THR A 1 96 ? -24.331 7.796 31.775 1.00 61.88 96 THR A O 1
ATOM 754 N N . THR A 1 97 ? -23.207 9.206 30.478 1.00 69.19 97 THR A N 1
ATOM 755 C CA . THR A 1 97 ? -24.225 10.274 30.580 1.00 69.19 97 THR A CA 1
ATOM 756 C C . THR A 1 97 ? -25.235 10.193 29.424 1.00 69.19 97 THR A C 1
ATOM 758 O O . THR A 1 97 ? -24.886 9.859 28.295 1.00 69.19 97 THR A O 1
ATOM 761 N N . LYS A 1 98 ? -26.515 10.520 29.675 1.00 62.75 98 LYS A N 1
ATOM 762 C CA . LYS A 1 98 ? -27.614 10.404 28.682 1.00 62.75 98 LYS A CA 1
ATOM 763 C C . LYS A 1 98 ? -27.377 11.153 27.355 1.00 62.75 98 LYS A C 1
ATOM 765 O O . LYS A 1 98 ? -27.888 10.719 26.333 1.00 62.75 98 LYS A O 1
ATOM 770 N N . GLY A 1 99 ? -26.630 12.261 27.356 1.00 63.47 99 GLY A N 1
ATOM 771 C CA . GLY A 1 99 ? -26.285 12.994 26.124 1.00 63.47 99 GLY A CA 1
ATOM 772 C C . GLY A 1 99 ? -25.183 12.317 25.300 1.00 63.47 99 GLY A C 1
ATOM 773 O O . GLY A 1 99 ? -25.145 12.443 24.079 1.00 63.47 99 GLY A O 1
ATOM 774 N N . ASN A 1 100 ? -24.319 11.534 25.946 1.00 71.38 100 ASN A N 1
ATOM 775 C CA . ASN A 1 100 ? -23.221 10.847 25.276 1.00 71.38 100 ASN A CA 1
ATOM 776 C C . ASN A 1 100 ? -23.667 9.572 24.563 1.00 71.38 100 ASN A C 1
ATOM 778 O O . ASN A 1 100 ? -23.040 9.193 23.580 1.00 71.38 100 ASN A O 1
ATOM 782 N N . THR A 1 101 ? -24.775 8.947 24.975 1.00 78.06 101 THR A N 1
ATOM 783 C CA . THR A 1 101 ? -25.305 7.762 24.285 1.00 78.06 101 THR A CA 1
ATOM 784 C C . THR A 1 101 ? -25.813 8.068 22.874 1.00 78.06 101 THR A C 1
ATOM 786 O O . THR A 1 101 ? -25.579 7.273 21.968 1.00 78.06 101 THR A O 1
ATOM 789 N N . GLU A 1 102 ? -26.451 9.224 22.654 1.00 84.25 102 GLU A N 1
ATOM 790 C CA . GLU A 1 102 ? -26.878 9.645 21.307 1.00 84.25 102 GLU A CA 1
ATOM 791 C C . GLU A 1 102 ? -25.672 10.036 20.445 1.00 84.25 102 GLU A C 1
ATOM 793 O O . GLU A 1 102 ? -25.523 9.554 19.324 1.00 84.25 102 GLU A O 1
ATOM 798 N N . ASN A 1 103 ? -24.744 10.824 20.998 1.00 86.62 103 ASN A N 1
ATOM 799 C CA .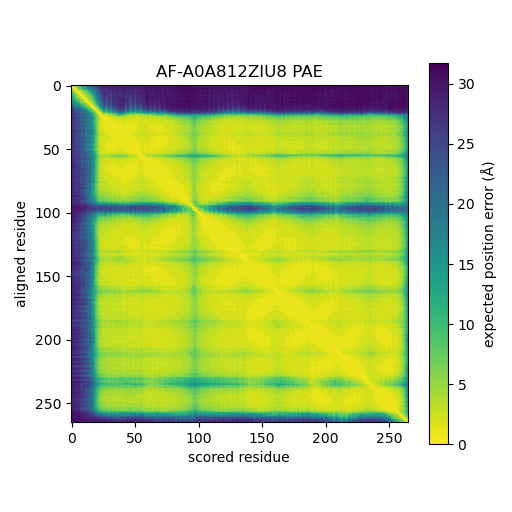 ASN A 1 103 ? -23.508 11.197 20.305 1.00 86.62 103 ASN A CA 1
ATOM 800 C C . ASN A 1 103 ? -22.644 9.976 19.943 1.00 86.62 103 ASN A C 1
ATOM 802 O O . ASN A 1 103 ? -22.056 9.937 18.863 1.00 86.62 103 ASN A O 1
ATOM 806 N N . ALA A 1 104 ? -22.590 8.955 20.805 1.00 86.19 104 ALA A N 1
ATOM 807 C CA . ALA A 1 104 ? -21.898 7.699 20.525 1.00 86.19 104 ALA A CA 1
ATOM 808 C C . ALA A 1 104 ? -22.541 6.934 19.357 1.00 86.19 104 ALA A C 1
ATOM 810 O O . ALA A 1 104 ? -21.824 6.345 18.546 1.00 86.19 104 ALA A O 1
ATOM 811 N N . ALA A 1 105 ? -23.874 6.964 19.236 1.00 88.62 105 ALA A N 1
ATOM 812 C CA . ALA A 1 105 ? -24.577 6.358 18.109 1.00 88.62 105 ALA A CA 1
ATOM 813 C C . ALA A 1 105 ? -24.244 7.071 16.787 1.00 88.62 105 ALA A C 1
ATOM 815 O O . ALA A 1 105 ? -23.874 6.401 15.821 1.00 88.62 105 ALA A O 1
ATOM 816 N N . TYR A 1 106 ? -24.267 8.410 16.766 1.00 91.25 106 TYR A N 1
ATOM 817 C CA . TYR A 1 106 ? -23.865 9.193 15.589 1.00 91.25 106 TYR A CA 1
ATOM 818 C C . TYR A 1 106 ? -22.402 8.953 15.198 1.00 91.25 106 TYR A C 1
ATOM 820 O O . TYR A 1 106 ? -22.097 8.755 14.022 1.00 91.25 106 TYR A O 1
ATOM 828 N N . ALA A 1 107 ? -21.488 8.920 16.175 1.00 91.19 107 ALA A N 1
ATOM 829 C CA . ALA A 1 107 ? -20.076 8.638 15.922 1.00 91.19 107 ALA A CA 1
ATOM 830 C C . ALA A 1 107 ? -19.873 7.243 15.312 1.00 91.19 107 ALA A C 1
ATOM 832 O O . ALA A 1 107 ? -19.068 7.085 14.397 1.00 91.19 107 ALA A O 1
ATOM 833 N N . LYS A 1 108 ? -20.634 6.243 15.776 1.00 92.75 108 LYS A N 1
ATOM 834 C CA . LYS A 1 108 ? -20.594 4.879 15.239 1.00 92.75 108 LYS A CA 1
ATOM 835 C C . LYS A 1 108 ? -21.101 4.800 13.800 1.00 92.75 108 LYS A C 1
ATOM 837 O O . LYS A 1 108 ? -20.478 4.137 12.975 1.00 92.75 108 LYS A O 1
ATOM 842 N N . GLU A 1 109 ? -22.208 5.468 13.487 1.00 95.00 109 GLU A N 1
ATOM 843 C CA . GLU A 1 109 ? -22.738 5.523 12.120 1.00 95.00 109 GLU A CA 1
ATOM 844 C C . GLU A 1 109 ? -21.751 6.207 11.166 1.00 95.00 109 GLU A C 1
ATOM 846 O O . GLU A 1 109 ? -21.467 5.693 10.084 1.00 95.00 109 GLU A O 1
ATOM 851 N N . TYR A 1 110 ? -21.158 7.321 11.598 1.00 96.19 110 TYR A N 1
ATOM 852 C CA . TYR A 1 110 ? -20.163 8.027 10.800 1.00 96.19 110 TYR A CA 1
ATOM 853 C C . TYR A 1 110 ? -18.868 7.219 10.624 1.00 96.19 110 TYR A C 1
ATOM 855 O O . TYR A 1 110 ? -18.303 7.206 9.533 1.00 96.19 110 TYR A O 1
ATOM 863 N N . CYS A 1 111 ? -18.428 6.488 11.657 1.00 95.75 111 CYS A N 1
ATOM 864 C CA . CYS A 1 111 ? -17.302 5.555 11.559 1.00 95.75 111 CYS A CA 1
ATOM 865 C C . CYS A 1 111 ? -17.549 4.512 10.467 1.00 95.75 111 CYS A C 1
ATOM 867 O O . CYS A 1 111 ? -16.714 4.342 9.581 1.00 95.75 111 CYS A O 1
ATOM 869 N N . LYS A 1 112 ? -18.740 3.898 10.470 1.00 96.31 112 LYS A N 1
ATOM 870 C CA . LYS A 1 112 ? -19.136 2.918 9.456 1.00 96.31 112 LYS A CA 1
ATOM 871 C C . LYS A 1 112 ? -19.121 3.505 8.043 1.00 96.31 112 LYS A C 1
ATOM 873 O O . LYS A 1 112 ? -18.632 2.858 7.126 1.00 96.31 112 LYS A O 1
ATOM 878 N N . LYS A 1 113 ? -19.599 4.741 7.864 1.00 97.69 113 LYS A N 1
ATOM 879 C CA . LYS A 1 113 ? -19.529 5.424 6.565 1.00 97.69 113 LYS A CA 1
ATOM 880 C C . LYS A 1 113 ? -18.085 5.525 6.054 1.00 97.69 113 LYS A C 1
ATOM 882 O O . LYS A 1 113 ? -17.830 5.220 4.894 1.00 97.69 113 LYS A O 1
ATOM 887 N N . VAL A 1 114 ? -17.143 5.916 6.913 1.00 97.94 114 VAL A N 1
ATOM 888 C CA . VAL A 1 114 ? -15.723 6.015 6.531 1.00 97.94 114 VAL A CA 1
ATOM 889 C C . VAL A 1 114 ? -15.111 4.637 6.256 1.00 97.94 114 VAL A C 1
ATOM 891 O O . VAL A 1 114 ? -14.309 4.502 5.335 1.00 97.94 114 VAL A O 1
ATOM 894 N N . GLU A 1 115 ? -15.499 3.602 7.001 1.00 97.94 115 GLU A N 1
ATOM 895 C CA . GLU A 1 115 ? -15.088 2.216 6.728 1.00 97.94 115 GLU A CA 1
ATOM 896 C C . GLU A 1 115 ? -15.594 1.715 5.371 1.00 97.94 115 GLU A C 1
ATOM 898 O O . GLU A 1 115 ? -14.852 1.044 4.653 1.00 97.94 115 GLU A O 1
ATOM 903 N N . ASP A 1 116 ? -16.827 2.056 4.992 1.00 98.25 116 ASP A N 1
ATOM 904 C CA . ASP A 1 116 ? -17.396 1.697 3.691 1.00 98.25 116 ASP A CA 1
ATOM 905 C C . ASP A 1 116 ? -16.669 2.432 2.545 1.00 98.25 116 ASP A C 1
ATOM 907 O O . ASP A 1 116 ? -16.356 1.824 1.518 1.00 98.25 116 ASP A O 1
ATOM 911 N N . GLU A 1 117 ? -16.306 3.707 2.735 1.00 98.31 117 GLU A N 1
ATOM 912 C CA .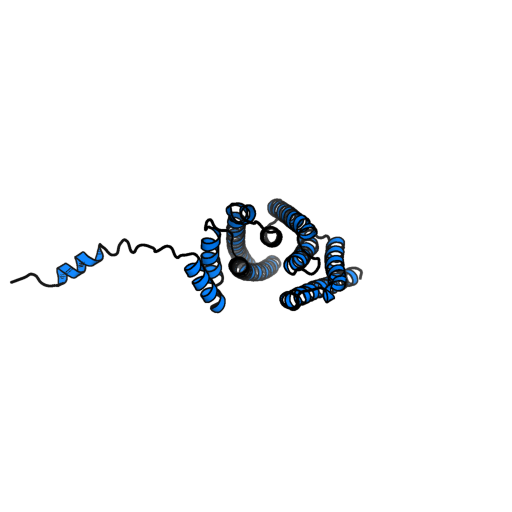 GLU A 1 117 ? -15.455 4.457 1.797 1.00 98.31 117 GLU A CA 1
ATOM 913 C C . GLU A 1 117 ? -14.059 3.821 1.659 1.00 98.31 117 GLU A C 1
ATOM 915 O O . GLU A 1 117 ? -13.585 3.599 0.541 1.00 98.31 117 GLU A O 1
ATOM 920 N N . LEU A 1 118 ? -13.413 3.467 2.779 1.00 98.06 118 LEU A N 1
ATOM 921 C CA . LEU A 1 118 ? -12.122 2.767 2.789 1.00 98.06 118 LEU A CA 1
ATOM 922 C C . LEU A 1 118 ? -12.192 1.433 2.052 1.00 98.06 118 LEU A C 1
ATOM 924 O O . LEU A 1 118 ? -11.319 1.141 1.230 1.00 98.06 118 LEU A O 1
ATOM 928 N N . GLN A 1 119 ? -13.225 0.639 2.334 1.00 98.44 119 GLN A N 1
ATOM 929 C CA . GLN A 1 119 ? -13.435 -0.645 1.682 1.00 98.44 119 GLN A CA 1
ATOM 930 C C . GLN A 1 119 ? -13.595 -0.464 0.172 1.00 98.44 119 GLN A C 1
ATOM 932 O O . GLN A 1 119 ? -12.917 -1.150 -0.584 1.00 98.44 119 GLN A O 1
ATOM 937 N N . SER A 1 120 ? -14.412 0.497 -0.268 1.00 98.50 120 SER A N 1
ATOM 938 C CA . SER A 1 120 ? -14.629 0.770 -1.692 1.00 98.50 120 SER A CA 1
ATOM 939 C C . SER A 1 120 ? -13.335 1.153 -2.419 1.00 98.50 120 SER A C 1
ATOM 941 O O . SER A 1 120 ? -13.085 0.684 -3.535 1.00 98.50 120 SER A O 1
ATOM 943 N N . ILE A 1 121 ? -12.489 1.982 -1.797 1.00 98.50 121 ILE A N 1
ATOM 944 C CA . ILE A 1 121 ? -11.184 2.362 -2.358 1.00 98.50 121 ILE A CA 1
ATOM 945 C C . ILE A 1 121 ? -10.290 1.123 -2.494 1.00 98.50 121 ILE A C 1
ATOM 947 O O . ILE A 1 121 ? -9.732 0.891 -3.569 1.00 98.50 121 ILE A O 1
ATOM 951 N N . CYS A 1 122 ? -10.185 0.313 -1.432 1.00 98.62 122 CYS A N 1
ATOM 952 C CA . CYS A 1 122 ? -9.356 -0.893 -1.424 1.00 98.62 122 CYS A CA 1
ATOM 953 C C . CYS A 1 122 ? -9.846 -1.928 -2.446 1.00 98.62 122 CYS A C 1
ATOM 955 O O . CYS A 1 122 ? -9.049 -2.439 -3.226 1.00 98.62 122 CYS A O 1
ATOM 957 N N . ASP A 1 123 ? -11.149 -2.198 -2.501 1.00 98.56 123 ASP A N 1
ATOM 958 C CA . ASP A 1 123 ? -11.730 -3.165 -3.435 1.00 98.56 123 ASP A CA 1
ATOM 959 C C . ASP A 1 123 ? -11.517 -2.739 -4.889 1.00 98.56 123 ASP A C 1
ATOM 961 O O . ASP A 1 123 ? -11.202 -3.570 -5.740 1.00 98.56 123 ASP A O 1
ATOM 965 N N . THR A 1 124 ? -11.622 -1.437 -5.175 1.00 98.44 124 THR A N 1
ATOM 966 C CA . THR A 1 124 ? -11.416 -0.906 -6.527 1.00 98.44 124 THR A CA 1
ATOM 967 C C . THR A 1 124 ? -10.000 -1.177 -7.031 1.00 98.44 124 THR A C 1
ATOM 969 O O . THR A 1 124 ? -9.829 -1.672 -8.147 1.00 98.44 124 THR A O 1
ATOM 972 N N . ILE A 1 125 ? -8.979 -0.859 -6.230 1.00 98.56 125 ILE A N 1
ATOM 973 C CA . ILE A 1 125 ? -7.588 -1.067 -6.643 1.00 98.56 125 ILE A CA 1
ATOM 974 C C . ILE A 1 125 ? -7.204 -2.546 -6.630 1.00 98.56 125 ILE A C 1
ATOM 976 O O . ILE A 1 125 ? -6.510 -2.992 -7.539 1.00 98.56 125 ILE A O 1
ATOM 980 N N . LEU A 1 126 ? -7.697 -3.334 -5.670 1.00 98.75 126 LEU A N 1
ATOM 981 C CA . LEU A 1 126 ? -7.465 -4.779 -5.636 1.00 98.75 126 LEU A CA 1
ATOM 982 C C . LEU A 1 126 ? -8.054 -5.467 -6.873 1.00 98.75 126 LEU A C 1
ATOM 984 O O . LEU A 1 126 ? -7.372 -6.272 -7.503 1.00 98.75 126 LEU A O 1
ATOM 988 N N . ALA A 1 127 ? -9.268 -5.091 -7.286 1.00 98.44 127 ALA A N 1
ATOM 989 C CA . ALA A 1 127 ? -9.879 -5.603 -8.510 1.00 98.44 127 ALA A CA 1
ATOM 990 C C . ALA A 1 127 ? -9.072 -5.233 -9.766 1.00 98.44 127 ALA A C 1
ATOM 992 O O . ALA A 1 127 ? -8.933 -6.053 -10.674 1.00 98.44 127 ALA A O 1
ATOM 993 N N . LEU A 1 128 ? -8.513 -4.020 -9.819 1.00 98.31 128 LEU A N 1
ATOM 994 C CA . LEU A 1 128 ? -7.656 -3.585 -10.923 1.00 98.31 128 LEU A CA 1
ATOM 995 C C . LEU A 1 128 ? -6.327 -4.361 -10.959 1.00 98.31 128 LEU A C 1
ATOM 997 O O . LEU A 1 128 ? -5.878 -4.784 -12.028 1.00 98.31 128 LEU A O 1
ATOM 1001 N N . LEU A 1 129 ? -5.712 -4.579 -9.794 1.00 98.44 129 LEU A N 1
ATOM 1002 C CA . LEU A 1 129 ? -4.466 -5.331 -9.654 1.00 98.44 129 LEU A CA 1
ATOM 1003 C C . LEU A 1 129 ? -4.643 -6.789 -10.089 1.00 98.44 129 LEU A C 1
ATOM 1005 O O . LEU A 1 129 ? -3.918 -7.247 -10.974 1.00 98.44 129 LEU A O 1
ATOM 1009 N N . ASP A 1 130 ? -5.632 -7.482 -9.524 1.00 97.69 130 ASP A N 1
ATOM 1010 C CA . ASP A 1 130 ? -5.886 -8.902 -9.791 1.00 97.69 130 ASP A CA 1
ATOM 1011 C C . ASP A 1 130 ? -6.460 -9.143 -11.191 1.00 97.69 130 ASP A C 1
ATOM 1013 O O . ASP A 1 130 ? -6.117 -10.124 -11.850 1.00 97.69 130 ASP A O 1
ATOM 1017 N N . GLY A 1 131 ? -7.328 -8.248 -11.668 1.00 96.31 131 GLY A N 1
ATOM 1018 C CA . GLY A 1 131 ? -8.007 -8.408 -12.950 1.00 96.31 131 GLY A CA 1
ATOM 1019 C C . GLY A 1 131 ? -7.175 -7.997 -14.164 1.00 96.31 131 GLY A C 1
ATOM 1020 O O . GLY A 1 131 ? -7.478 -8.435 -15.276 1.00 96.31 131 GLY A O 1
ATOM 1021 N N . LYS A 1 132 ? -6.167 -7.128 -13.991 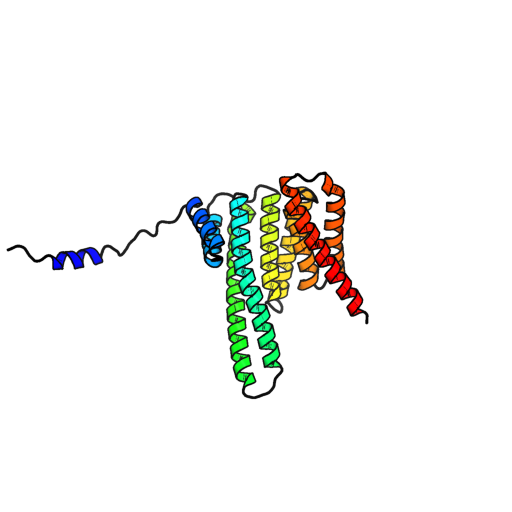1.00 95.12 132 LYS A N 1
ATOM 1022 C CA . LYS A 1 132 ? -5.437 -6.517 -15.114 1.00 95.12 132 LYS A CA 1
ATOM 1023 C C . LYS A 1 132 ? -3.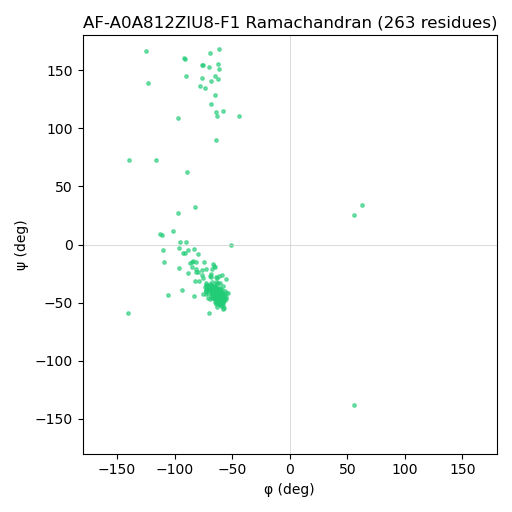935 -6.398 -14.872 1.00 95.12 132 LYS A C 1
ATOM 1025 O O . LYS A 1 132 ? -3.163 -6.914 -15.675 1.00 95.12 132 LYS A O 1
ATOM 1030 N N . LEU A 1 133 ? -3.512 -5.689 -13.827 1.00 97.56 133 LEU A N 1
ATOM 1031 C CA . LEU A 1 133 ? -2.137 -5.175 -13.758 1.00 97.56 133 LEU A CA 1
ATOM 1032 C C . LEU A 1 133 ? -1.095 -6.251 -13.432 1.00 97.56 133 LEU A C 1
ATOM 1034 O O . LEU A 1 133 ? -0.058 -6.301 -14.087 1.00 97.56 133 LEU A O 1
ATOM 1038 N N . ILE A 1 134 ? -1.376 -7.148 -12.481 1.00 97.25 134 ILE A N 1
ATOM 1039 C CA . ILE A 1 134 ? -0.424 -8.200 -12.079 1.00 97.25 134 ILE A CA 1
ATOM 1040 C C . ILE A 1 134 ? -0.132 -9.148 -13.248 1.00 97.25 134 ILE A C 1
ATOM 1042 O O . ILE A 1 134 ? 1.022 -9.494 -13.487 1.00 97.25 134 ILE A O 1
ATOM 1046 N N . ALA A 1 135 ? -1.157 -9.526 -14.016 1.00 95.81 135 ALA A N 1
ATOM 1047 C CA . ALA A 1 135 ? -1.003 -10.423 -15.162 1.00 95.81 135 ALA A CA 1
ATOM 1048 C C . ALA A 1 135 ? -0.219 -9.795 -16.330 1.00 95.81 135 ALA A C 1
ATOM 1050 O O . ALA A 1 135 ? 0.376 -10.520 -17.125 1.00 95.81 135 ALA A O 1
ATOM 1051 N N . LYS A 1 136 ? -0.217 -8.460 -16.437 1.00 94.94 136 LYS A N 1
ATOM 1052 C CA . LYS A 1 136 ? 0.508 -7.711 -17.476 1.00 94.94 136 LYS A CA 1
ATOM 1053 C C . LYS A 1 136 ? 1.957 -7.403 -17.107 1.00 94.94 136 LYS A C 1
ATOM 1055 O O . LYS A 1 136 ? 2.725 -7.045 -17.990 1.00 94.94 136 LYS A O 1
ATOM 1060 N N . ALA A 1 137 ? 2.320 -7.529 -15.832 1.00 96.44 137 ALA A N 1
ATOM 1061 C CA . ALA A 1 137 ? 3.641 -7.183 -15.332 1.00 96.44 137 ALA A CA 1
ATOM 1062 C C . ALA A 1 137 ? 4.724 -8.084 -15.940 1.00 96.44 137 ALA A C 1
ATOM 1064 O O . ALA A 1 137 ? 4.769 -9.295 -15.686 1.00 96.44 137 ALA A O 1
ATOM 1065 N N . SER A 1 138 ? 5.616 -7.499 -16.734 1.00 95.44 138 SER A N 1
ATOM 1066 C CA . SER A 1 138 ? 6.648 -8.247 -17.458 1.00 95.44 138 SER A CA 1
ATOM 1067 C C . SER A 1 138 ? 7.967 -8.324 -16.680 1.00 95.44 138 SER A C 1
ATOM 1069 O O . SER A 1 138 ? 8.592 -9.390 -16.615 1.00 95.44 138 SER A O 1
ATOM 1071 N N . SER A 1 139 ? 8.354 -7.232 -16.016 1.00 97.19 139 SER A N 1
ATOM 1072 C CA . SER A 1 139 ? 9.616 -7.090 -15.275 1.00 97.19 139 SER A CA 1
ATOM 1073 C C . SER A 1 139 ? 9.522 -7.494 -13.797 1.00 97.19 139 SER A C 1
ATOM 1075 O O . SER A 1 139 ? 8.445 -7.496 -13.200 1.00 97.19 139 SER A O 1
ATOM 1077 N N . GLY A 1 140 ? 10.666 -7.802 -13.172 1.00 97.38 140 GLY A N 1
ATOM 1078 C CA . GLY A 1 140 ? 10.736 -8.014 -11.720 1.00 97.38 140 GLY A CA 1
ATOM 1079 C C . GLY A 1 140 ? 10.237 -6.791 -10.943 1.00 97.38 140 GLY A C 1
ATOM 1080 O O . GLY A 1 140 ? 9.410 -6.920 -10.047 1.00 97.38 140 GLY A O 1
ATOM 1081 N N . GLU A 1 141 ? 10.632 -5.585 -11.358 1.00 97.19 141 GLU A N 1
ATOM 1082 C CA . GLU A 1 141 ? 10.174 -4.333 -10.744 1.00 97.19 141 GLU A CA 1
ATOM 1083 C C . GLU A 1 141 ? 8.651 -4.168 -10.758 1.00 97.19 141 GLU A C 1
ATOM 1085 O O . GLU A 1 141 ? 8.068 -3.813 -9.737 1.00 97.19 141 GLU A O 1
ATOM 1090 N N . SER A 1 142 ? 7.993 -4.399 -11.899 1.00 97.69 142 SER A N 1
ATOM 1091 C CA . SER A 1 142 ? 6.533 -4.256 -12.024 1.00 97.69 142 SER A CA 1
ATOM 1092 C C . SER A 1 142 ? 5.782 -5.303 -11.215 1.00 97.69 142 SER A C 1
ATOM 1094 O O . SER A 1 142 ? 4.836 -4.956 -10.507 1.00 97.69 142 SER A O 1
ATOM 1096 N N . LYS A 1 143 ? 6.255 -6.552 -11.218 1.00 98.25 143 LYS A N 1
ATOM 1097 C CA . LYS A 1 143 ? 5.688 -7.629 -10.395 1.00 98.25 143 LYS A CA 1
ATOM 1098 C C . LYS A 1 143 ? 5.776 -7.307 -8.908 1.00 98.25 143 LYS A C 1
ATOM 1100 O O . LYS A 1 143 ? 4.760 -7.353 -8.218 1.00 98.25 143 LYS A O 1
ATOM 1105 N N . VAL A 1 144 ? 6.962 -6.927 -8.425 1.00 98.62 144 VAL A N 1
ATOM 1106 C CA . VAL A 1 144 ? 7.168 -6.565 -7.014 1.00 98.62 144 VAL A CA 1
ATOM 1107 C C . VAL A 1 144 ? 6.326 -5.345 -6.650 1.00 98.62 144 VAL A C 1
ATOM 1109 O O . VAL A 1 144 ? 5.680 -5.343 -5.606 1.00 98.62 144 VAL A O 1
ATOM 1112 N N . PHE A 1 145 ? 6.273 -4.333 -7.519 1.00 9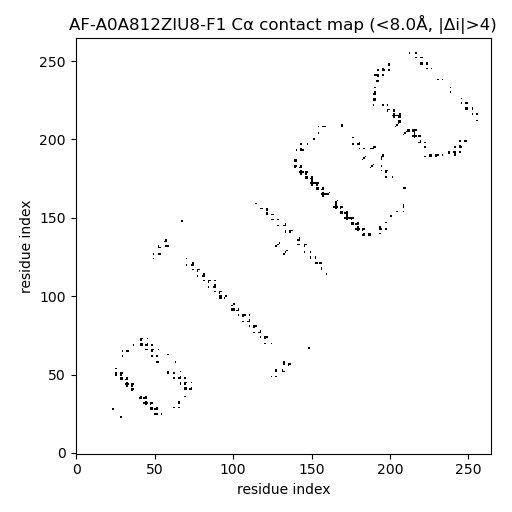8.31 145 PHE A N 1
ATOM 1113 C CA . PHE A 1 145 ? 5.488 -3.122 -7.293 1.00 98.31 145 PHE A CA 1
ATOM 1114 C C . PHE A 1 145 ? 3.998 -3.425 -7.093 1.00 98.31 145 PHE A C 1
ATOM 1116 O O . PHE A 1 145 ? 3.414 -2.995 -6.098 1.00 98.31 145 PHE A O 1
ATOM 1123 N N . TYR A 1 146 ? 3.381 -4.185 -8.002 1.00 98.62 146 TYR A N 1
ATOM 1124 C CA . TYR A 1 146 ? 1.953 -4.489 -7.916 1.00 98.62 146 TYR A CA 1
ATOM 1125 C C . TYR A 1 146 ? 1.618 -5.449 -6.778 1.00 98.62 146 TYR A C 1
ATOM 1127 O O . TYR A 1 146 ? 0.611 -5.245 -6.103 1.00 98.62 146 TYR A O 1
ATOM 1135 N N . GLN A 1 147 ? 2.463 -6.448 -6.515 1.00 98.62 147 GLN A N 1
ATOM 1136 C CA . GLN A 1 147 ? 2.246 -7.370 -5.397 1.00 98.62 147 GLN A CA 1
ATOM 1137 C C . GLN A 1 147 ? 2.402 -6.670 -4.046 1.00 98.62 147 GLN A C 1
ATOM 1139 O O . GLN A 1 147 ? 1.558 -6.826 -3.165 1.00 98.62 147 GLN A O 1
ATOM 1144 N N . LYS A 1 148 ? 3.407 -5.796 -3.909 1.00 98.56 148 LYS A N 1
ATOM 1145 C CA . LYS A 1 148 ? 3.539 -4.913 -2.746 1.00 98.56 148 LYS A CA 1
ATOM 1146 C C . LYS A 1 148 ? 2.296 -4.038 -2.578 1.00 98.56 148 LYS A C 1
ATOM 1148 O O . LYS A 1 148 ? 1.769 -3.933 -1.476 1.00 98.56 148 LYS A O 1
ATOM 1153 N N . MET A 1 149 ? 1.814 -3.422 -3.660 1.00 98.56 149 MET A N 1
ATOM 1154 C CA . MET A 1 149 ? 0.614 -2.586 -3.625 1.00 98.56 149 MET A CA 1
ATOM 1155 C C . MET A 1 149 ? -0.611 -3.397 -3.176 1.00 98.56 149 MET A C 1
ATOM 1157 O O . MET A 1 149 ? -1.320 -2.972 -2.270 1.00 98.56 149 MET A O 1
ATOM 1161 N N . LYS A 1 150 ? -0.820 -4.598 -3.728 1.00 98.81 150 LYS A N 1
ATOM 1162 C CA . LYS A 1 150 ? -1.880 -5.529 -3.310 1.00 98.81 150 LYS A CA 1
ATOM 1163 C C . LYS A 1 150 ? -1.802 -5.839 -1.814 1.00 98.81 150 LYS A C 1
ATOM 1165 O O . LYS A 1 150 ? -2.811 -5.760 -1.112 1.00 98.81 150 LYS A O 1
ATOM 1170 N N . ALA A 1 151 ? -0.604 -6.136 -1.321 1.00 98.75 151 ALA A N 1
ATOM 1171 C CA . ALA A 1 151 ? -0.365 -6.406 0.089 1.00 98.75 151 ALA A CA 1
ATOM 1172 C C . ALA A 1 151 ? -0.683 -5.194 0.981 1.00 98.75 151 ALA A C 1
ATOM 1174 O O . ALA A 1 151 ? -1.349 -5.343 2.005 1.00 98.75 151 ALA A O 1
ATOM 1175 N N . ASP A 1 152 ? -0.281 -3.990 0.564 1.00 98.56 152 ASP A N 1
ATOM 1176 C CA . ASP A 1 152 ? -0.588 -2.735 1.255 1.00 98.56 152 ASP A CA 1
ATOM 1177 C C . ASP A 1 152 ? -2.104 -2.507 1.390 1.00 98.56 152 ASP A C 1
ATOM 1179 O O . ASP A 1 152 ? -2.572 -2.172 2.478 1.00 98.56 152 ASP A O 1
ATOM 1183 N N . TYR A 1 153 ? -2.894 -2.743 0.336 1.00 98.69 153 TYR A N 1
ATOM 1184 C CA . TYR A 1 153 ? -4.353 -2.567 0.406 1.00 98.69 153 TYR A CA 1
ATOM 1185 C C . TYR A 1 153 ? -5.050 -3.632 1.251 1.00 98.69 153 TYR A C 1
ATOM 1187 O O . TYR A 1 153 ? -5.971 -3.302 1.998 1.00 98.69 153 TYR A O 1
ATOM 1195 N N . TYR A 1 154 ? -4.589 -4.885 1.228 1.00 98.81 154 TYR A N 1
ATOM 1196 C CA . TYR A 1 154 ? -5.095 -5.885 2.172 1.00 98.81 154 TYR A CA 1
ATOM 1197 C C . TYR A 1 154 ? -4.716 -5.574 3.619 1.00 98.81 154 TYR A C 1
ATOM 1199 O O . TYR A 1 154 ? -5.537 -5.757 4.519 1.00 98.81 154 TYR A O 1
ATOM 1207 N N . ARG A 1 155 ? -3.512 -5.043 3.850 1.00 98.38 155 ARG A N 1
ATOM 1208 C CA . ARG A 1 155 ? -3.101 -4.543 5.163 1.00 98.38 155 ARG A CA 1
ATOM 1209 C C . ARG A 1 155 ? -4.030 -3.431 5.639 1.00 98.38 155 ARG A C 1
ATOM 1211 O O . ARG A 1 155 ? -4.482 -3.497 6.775 1.00 98.38 155 ARG A O 1
ATOM 1218 N N . TYR A 1 156 ? -4.376 -2.467 4.784 1.00 97.94 156 TYR A N 1
ATOM 1219 C CA . TYR A 1 156 ? -5.330 -1.414 5.146 1.00 97.94 156 TYR A CA 1
ATOM 1220 C C . TYR A 1 156 ? -6.703 -1.981 5.514 1.00 97.94 156 TYR A C 1
ATOM 1222 O O . TYR A 1 156 ? -7.272 -1.544 6.507 1.00 97.94 156 TYR A O 1
ATOM 1230 N N . ILE A 1 157 ? -7.208 -2.988 4.791 1.00 98.38 157 ILE A N 1
ATOM 1231 C CA . ILE A 1 157 ? -8.456 -3.679 5.162 1.00 98.38 157 ILE A CA 1
ATOM 1232 C C . ILE A 1 157 ? -8.336 -4.327 6.551 1.00 98.38 157 ILE A C 1
ATOM 1234 O O . ILE A 1 157 ? -9.247 -4.211 7.368 1.00 98.38 157 ILE A O 1
ATOM 1238 N N . ALA A 1 158 ? -7.210 -4.976 6.853 1.00 97.75 158 ALA A N 1
ATOM 1239 C CA . ALA A 1 158 ? -6.985 -5.613 8.150 1.00 97.75 158 ALA A CA 1
ATOM 1240 C C . ALA A 1 158 ? -6.894 -4.620 9.331 1.00 97.75 158 ALA A C 1
ATOM 1242 O O . ALA A 1 158 ? -7.053 -5.033 10.479 1.00 97.75 158 ALA A O 1
ATOM 1243 N N . GLU A 1 159 ? -6.652 -3.328 9.080 1.00 94.06 159 GLU A N 1
ATOM 1244 C CA . GLU A 1 159 ? -6.595 -2.301 10.132 1.00 94.06 159 GLU A CA 1
ATOM 1245 C C . GLU A 1 159 ? -7.978 -1.965 10.708 1.00 94.06 159 GLU A C 1
ATOM 1247 O O . GLU A 1 159 ? -8.086 -1.772 11.917 1.00 94.06 159 GLU A O 1
ATOM 1252 N N . PHE A 1 160 ? -9.018 -1.893 9.866 1.00 94.38 160 PHE A N 1
ATOM 1253 C CA . PHE A 1 160 ? -10.360 -1.439 10.269 1.00 94.38 160 PHE A CA 1
ATOM 1254 C C . PHE A 1 160 ? -11.429 -2.537 10.288 1.00 94.38 160 PHE A C 1
ATOM 1256 O O . PHE A 1 160 ? -12.573 -2.284 10.660 1.00 94.38 160 PHE A O 1
ATOM 1263 N N . ARG A 1 161 ? -11.092 -3.759 9.865 1.00 96.19 161 ARG A N 1
ATOM 1264 C CA . ARG A 1 161 ? -11.970 -4.926 10.003 1.00 96.19 161 ARG A CA 1
ATOM 1265 C C . ARG A 1 161 ? -11.688 -5.674 11.302 1.00 96.19 161 ARG A C 1
ATOM 1267 O O . ARG A 1 161 ? -10.595 -5.596 11.852 1.00 96.19 161 ARG A O 1
ATOM 1274 N N . ASP A 1 162 ? -12.665 -6.474 11.720 1.00 93.69 162 ASP A N 1
ATOM 1275 C CA . ASP A 1 162 ? -12.599 -7.340 12.899 1.00 93.69 162 ASP A CA 1
ATOM 1276 C C . ASP A 1 162 ? -12.902 -8.805 12.542 1.00 93.69 162 ASP A C 1
ATOM 1278 O O . ASP A 1 162 ? -13.403 -9.113 11.455 1.00 93.69 162 ASP A O 1
ATOM 1282 N N . GLY A 1 163 ? -12.597 -9.714 13.474 1.00 95.94 163 GLY A N 1
ATOM 1283 C CA . GLY A 1 163 ? -12.910 -11.143 13.368 1.00 95.94 163 GLY A CA 1
ATOM 1284 C C . GLY A 1 163 ? -12.356 -11.797 12.098 1.00 95.94 163 GLY A C 1
ATOM 1285 O O . GLY A 1 163 ? -11.241 -11.504 11.666 1.00 95.94 163 GLY A O 1
ATOM 1286 N N . ASP A 1 164 ? -13.158 -12.659 11.472 1.00 97.19 164 ASP A N 1
ATOM 1287 C CA . ASP A 1 164 ? -12.752 -13.431 10.289 1.00 97.19 164 ASP A CA 1
ATOM 1288 C C . ASP A 1 164 ? -12.360 -12.548 9.097 1.00 97.19 164 ASP A C 1
ATOM 1290 O O . ASP A 1 164 ? -11.456 -12.893 8.334 1.00 97.19 164 ASP A O 1
ATOM 1294 N N . ALA A 1 165 ? -13.002 -11.384 8.940 1.00 96.50 165 ALA A N 1
ATOM 1295 C CA . ALA A 1 165 ? -12.675 -10.446 7.869 1.00 96.50 165 ALA A CA 1
ATOM 1296 C C . ALA A 1 165 ? -11.260 -9.874 8.042 1.00 96.50 165 ALA A C 1
ATOM 1298 O O . ALA A 1 165 ? -10.506 -9.802 7.069 1.00 96.50 165 ALA A O 1
ATOM 1299 N N . LYS A 1 166 ? -10.874 -9.540 9.283 1.00 96.94 166 LYS A N 1
ATOM 1300 C CA . LYS A 1 166 ? -9.509 -9.114 9.618 1.00 96.94 166 LYS A CA 1
ATOM 1301 C C . LYS A 1 166 ? -8.499 -10.214 9.326 1.00 96.94 166 LYS A C 1
ATOM 1303 O O . LYS A 1 166 ? -7.518 -9.969 8.629 1.00 96.94 166 LYS A O 1
ATOM 1308 N N . SER A 1 167 ? -8.748 -11.424 9.827 1.00 97.50 167 SER A N 1
ATOM 1309 C CA . SER A 1 167 ? -7.844 -12.563 9.639 1.00 97.50 167 SER A CA 1
ATOM 1310 C C . SER A 1 167 ? -7.677 -12.925 8.162 1.00 97.50 167 SER A C 1
ATOM 1312 O O . SER A 1 167 ? -6.559 -13.165 7.713 1.00 97.50 167 SER A O 1
ATOM 1314 N N . SER A 1 168 ? -8.760 -12.892 7.378 1.00 98.31 168 SER A N 1
ATOM 1315 C CA . SER A 1 168 ? -8.706 -13.134 5.933 1.00 98.31 168 SER A CA 1
ATOM 1316 C C . SER A 1 168 ? -7.899 -12.062 5.197 1.00 98.31 168 SER A C 1
ATOM 1318 O O . SER A 1 168 ? -7.073 -12.393 4.347 1.00 98.31 168 SER A O 1
ATOM 1320 N N . ALA A 1 169 ? -8.102 -10.783 5.527 1.00 98.44 169 ALA A N 1
ATOM 1321 C CA . ALA A 1 169 ? -7.343 -9.688 4.931 1.00 98.44 169 ALA A CA 1
ATOM 1322 C C . ALA A 1 169 ? -5.852 -9.762 5.296 1.00 98.44 169 ALA A C 1
ATOM 1324 O O . ALA A 1 169 ? -5.005 -9.634 4.415 1.00 98.44 169 ALA A O 1
ATOM 1325 N N . ALA A 1 170 ? -5.524 -10.044 6.560 1.00 98.38 170 ALA A N 1
ATOM 1326 C CA . ALA A 1 170 ? -4.144 -10.205 7.007 1.00 98.38 170 ALA A CA 1
ATOM 1327 C C . ALA A 1 170 ? -3.442 -11.364 6.282 1.00 98.38 170 ALA A C 1
ATOM 1329 O O . ALA A 1 170 ? -2.323 -11.201 5.802 1.00 98.38 170 ALA A O 1
ATOM 1330 N N . GLU A 1 171 ? -4.105 -12.510 6.120 1.00 98.50 171 GLU A N 1
ATOM 1331 C CA . GLU A 1 171 ? -3.521 -13.643 5.397 1.00 98.50 171 GLU A CA 1
ATOM 1332 C C . GLU A 1 171 ? -3.276 -13.319 3.915 1.00 98.50 171 GLU A C 1
ATOM 1334 O O . GLU A 1 171 ? -2.207 -13.621 3.386 1.00 98.50 171 GLU A O 1
ATOM 1339 N N . LYS A 1 172 ? -4.210 -12.626 3.253 1.00 98.69 172 LYS A N 1
ATOM 1340 C CA . LYS A 1 172 ? -4.014 -12.165 1.867 1.00 98.69 172 LYS A CA 1
ATOM 1341 C C . LYS A 1 172 ? -2.877 -11.148 1.744 1.00 98.69 172 LYS A C 1
ATOM 1343 O O . LYS A 1 172 ? -2.112 -11.213 0.784 1.00 98.69 172 LYS A O 1
ATOM 1348 N N . ALA A 1 173 ? -2.736 -10.238 2.713 1.00 98.75 173 ALA A N 1
ATOM 1349 C CA . ALA A 1 173 ? -1.610 -9.307 2.765 1.00 98.75 173 ALA A CA 1
ATOM 1350 C C . ALA A 1 173 ? -0.280 -10.058 2.906 1.00 98.75 173 ALA A C 1
ATOM 1352 O O . ALA A 1 173 ? 0.652 -9.800 2.148 1.00 98.75 173 ALA A O 1
ATOM 1353 N N . ARG A 1 174 ? -0.212 -11.031 3.824 1.00 98.50 174 ARG A N 1
ATOM 1354 C CA . ARG A 1 174 ? 0.971 -11.871 4.050 1.00 98.50 174 ARG A CA 1
ATOM 1355 C C . ARG A 1 174 ? 1.384 -12.624 2.785 1.00 98.50 174 ARG A C 1
ATOM 1357 O O . ARG A 1 174 ? 2.559 -12.615 2.436 1.00 98.50 174 ARG A O 1
ATOM 1364 N N . GLN A 1 175 ? 0.429 -13.242 2.090 1.00 98.62 175 GLN A N 1
ATOM 1365 C CA . GLN A 1 175 ? 0.684 -13.956 0.834 1.00 98.62 175 GLN A CA 1
ATOM 1366 C C . GLN A 1 175 ? 1.240 -13.020 -0.244 1.00 98.62 175 GLN A C 1
ATOM 1368 O O . GLN A 1 175 ? 2.289 -13.305 -0.813 1.00 98.62 175 GLN A O 1
ATOM 1373 N N . ALA A 1 176 ? 0.599 -11.869 -0.467 1.00 98.75 176 ALA A N 1
ATOM 1374 C CA . ALA A 1 176 ? 1.052 -10.904 -1.467 1.00 98.75 176 ALA A CA 1
ATOM 1375 C C . ALA A 1 176 ? 2.433 -10.303 -1.133 1.00 98.75 176 ALA A C 1
ATOM 1377 O O . ALA A 1 176 ? 3.257 -10.124 -2.030 1.00 98.75 176 ALA A O 1
ATOM 1378 N N . TYR A 1 177 ? 2.730 -10.042 0.148 1.00 98.75 177 TYR A N 1
ATOM 1379 C CA . TYR A 1 177 ? 4.070 -9.623 0.568 1.00 98.75 177 TYR A CA 1
ATOM 1380 C C . TYR A 1 177 ? 5.117 -10.708 0.327 1.00 98.75 177 TYR A C 1
ATOM 1382 O O . TYR A 1 177 ? 6.201 -10.390 -0.155 1.00 98.75 177 TYR A O 1
ATOM 1390 N N . GLN A 1 178 ? 4.798 -11.970 0.623 1.00 98.50 178 GLN A N 1
ATOM 1391 C CA . GLN A 1 178 ? 5.717 -13.080 0.382 1.00 98.50 178 GLN A CA 1
ATOM 1392 C C . GLN A 1 178 ? 6.012 -13.254 -1.111 1.00 98.50 178 GLN A C 1
ATOM 1394 O O . GLN A 1 178 ? 7.172 -13.349 -1.498 1.00 98.50 178 GLN A O 1
ATOM 1399 N N . GLU A 1 179 ? 4.982 -13.214 -1.960 1.00 98.31 179 GLU A N 1
ATOM 1400 C CA . GLU A 1 179 ? 5.142 -13.279 -3.416 1.00 98.31 179 GLU A CA 1
ATOM 1401 C C . GLU A 1 179 ? 6.000 -12.118 -3.943 1.00 98.31 179 GLU A C 1
ATOM 1403 O O . GLU A 1 179 ? 6.874 -12.319 -4.788 1.00 98.31 179 GLU A O 1
ATOM 1408 N N . ALA A 1 180 ? 5.794 -10.901 -3.425 1.00 98.62 180 ALA A N 1
ATOM 1409 C CA . ALA A 1 180 ? 6.634 -9.755 -3.759 1.00 98.62 180 ALA A CA 1
ATOM 1410 C C . ALA A 1 180 ? 8.088 -9.958 -3.303 1.00 98.62 180 ALA A C 1
ATOM 1412 O O . ALA A 1 180 ? 9.015 -9.606 -4.031 1.00 98.62 180 ALA A O 1
ATOM 1413 N N . GLU A 1 181 ? 8.302 -10.523 -2.113 1.00 98.50 181 GLU A N 1
ATOM 1414 C CA . GLU A 1 181 ? 9.630 -10.741 -1.538 1.00 98.50 181 GLU A CA 1
ATOM 1415 C C . GLU A 1 181 ? 10.422 -11.784 -2.329 1.00 98.50 181 GLU A C 1
ATOM 1417 O O . GLU A 1 181 ? 11.600 -11.568 -2.622 1.00 98.50 181 GLU A O 1
ATOM 1422 N N . ASP A 1 182 ? 9.772 -12.875 -2.729 1.00 98.38 182 ASP A N 1
ATOM 1423 C CA . ASP A 1 182 ? 10.391 -13.946 -3.507 1.00 98.38 182 ASP A CA 1
ATOM 1424 C C . ASP A 1 182 ? 10.870 -13.434 -4.874 1.00 98.38 182 ASP A C 1
ATOM 1426 O O . ASP A 1 182 ? 11.995 -13.723 -5.295 1.00 98.38 182 ASP A O 1
ATOM 1430 N N . VAL A 1 183 ? 10.060 -12.605 -5.546 1.00 98.38 183 VAL A N 1
ATOM 1431 C CA . VAL A 1 183 ? 10.463 -11.957 -6.805 1.00 98.38 183 VAL A CA 1
ATOM 1432 C C . VAL A 1 183 ? 11.567 -10.927 -6.557 1.00 98.38 183 VAL A C 1
ATOM 1434 O O . VAL A 1 183 ? 12.558 -10.907 -7.283 1.00 98.38 183 VAL A O 1
ATOM 1437 N N . ALA A 1 184 ? 11.453 -10.101 -5.512 1.00 98.50 184 ALA A N 1
ATOM 1438 C CA . ALA A 1 184 ? 12.440 -9.066 -5.211 1.00 98.50 184 ALA A CA 1
ATOM 1439 C C . ALA A 1 184 ? 13.823 -9.646 -4.879 1.00 98.50 184 ALA A C 1
ATOM 1441 O O . ALA A 1 184 ? 14.832 -9.097 -5.314 1.00 98.50 184 ALA A O 1
ATOM 1442 N N . LYS A 1 185 ? 13.886 -10.764 -4.144 1.00 97.81 185 LYS A N 1
ATOM 1443 C CA . LYS A 1 185 ? 15.143 -11.462 -3.825 1.00 97.81 185 LYS A CA 1
ATOM 1444 C C . LYS A 1 185 ? 15.856 -11.980 -5.070 1.00 97.81 185 LYS A C 1
ATOM 1446 O O . LYS A 1 185 ? 17.084 -12.024 -5.080 1.00 97.81 185 LYS A O 1
ATOM 1451 N N . LYS A 1 186 ? 15.091 -12.381 -6.085 1.00 97.38 186 LYS A N 1
ATOM 1452 C CA . LYS A 1 186 ? 15.607 -12.939 -7.334 1.00 97.38 186 LYS A CA 1
ATOM 1453 C C . LYS A 1 186 ? 16.024 -11.859 -8.332 1.00 97.38 186 LYS A C 1
ATOM 1455 O O . LYS A 1 186 ? 17.076 -11.989 -8.952 1.00 97.38 186 LYS A O 1
ATOM 1460 N N . ASP A 1 187 ? 15.199 -10.826 -8.486 1.00 97.56 187 ASP A N 1
ATOM 1461 C CA . ASP A 1 187 ? 15.283 -9.920 -9.633 1.00 97.56 187 ASP A CA 1
ATOM 1462 C C . ASP A 1 187 ? 15.815 -8.519 -9.273 1.00 97.56 187 ASP A C 1
ATOM 1464 O O . ASP A 1 187 ? 16.188 -7.777 -10.179 1.00 97.56 187 ASP A O 1
ATOM 1468 N N . LEU A 1 188 ? 15.859 -8.130 -7.988 1.00 97.38 188 LEU A N 1
ATOM 1469 C CA . LEU A 1 188 ? 16.225 -6.772 -7.556 1.00 97.38 188 LEU A CA 1
ATOM 1470 C C . LEU A 1 188 ? 17.417 -6.764 -6.588 1.00 97.38 188 LEU A C 1
ATOM 1472 O O . LEU A 1 188 ? 17.474 -7.555 -5.645 1.00 97.38 188 LEU A O 1
ATOM 1476 N N . ALA A 1 189 ? 18.334 -5.809 -6.758 1.00 96.81 189 ALA A N 1
ATOM 1477 C CA . ALA A 1 189 ? 19.426 -5.571 -5.810 1.00 96.81 189 ALA A CA 1
ATOM 1478 C C . ALA A 1 189 ? 18.895 -5.182 -4.417 1.00 96.81 189 ALA A C 1
ATOM 1480 O O . ALA A 1 189 ? 17.828 -4.577 -4.301 1.00 96.81 189 ALA A O 1
ATOM 1481 N N . VAL A 1 190 ? 19.644 -5.494 -3.352 1.00 97.75 190 VAL A N 1
ATOM 1482 C CA . VAL A 1 190 ? 19.263 -5.177 -1.955 1.00 97.75 190 VAL A CA 1
ATOM 1483 C C . VAL A 1 190 ? 19.068 -3.679 -1.710 1.00 97.75 190 VAL A C 1
ATOM 1485 O O . VAL A 1 190 ? 18.255 -3.291 -0.880 1.00 97.75 190 VAL A O 1
ATOM 1488 N N . THR A 1 191 ? 19.741 -2.842 -2.495 1.00 96.94 191 THR A N 1
ATOM 1489 C CA . THR A 1 191 ? 19.642 -1.381 -2.462 1.00 96.94 191 THR A CA 1
ATOM 1490 C C . THR A 1 191 ? 18.537 -0.815 -3.348 1.00 96.94 191 THR A C 1
ATOM 1492 O O . THR A 1 191 ? 18.301 0.390 -3.326 1.00 96.94 191 THR A O 1
ATOM 1495 N N . HIS A 1 192 ? 17.841 -1.641 -4.133 1.00 97.06 192 HIS A N 1
ATOM 1496 C CA . HIS A 1 192 ? 16.817 -1.169 -5.058 1.00 97.06 192 HIS A CA 1
ATOM 1497 C C . HIS A 1 192 ? 15.632 -0.537 -4.293 1.00 97.06 192 HIS A C 1
ATOM 1499 O O . HIS A 1 192 ? 15.048 -1.218 -3.439 1.00 97.06 192 HIS A O 1
ATOM 1505 N N . PRO A 1 193 ? 15.180 0.694 -4.621 1.00 96.88 193 PRO A N 1
ATOM 1506 C CA . PRO A 1 193 ? 14.132 1.392 -3.864 1.00 96.88 193 PRO A CA 1
ATOM 1507 C C . PRO A 1 193 ? 12.838 0.586 -3.681 1.00 96.88 193 PRO A C 1
ATOM 1509 O O . PRO A 1 193 ? 12.284 0.528 -2.587 1.00 96.88 193 PRO A O 1
ATOM 1512 N N . ILE A 1 194 ? 12.376 -0.117 -4.724 1.00 97.38 194 ILE A N 1
ATOM 1513 C CA . ILE A 1 194 ? 11.183 -0.984 -4.634 1.00 97.38 194 ILE A CA 1
ATOM 1514 C C . ILE A 1 194 ? 11.375 -2.132 -3.621 1.00 97.38 194 ILE A C 1
ATOM 1516 O O . ILE A 1 194 ? 10.452 -2.426 -2.861 1.00 97.38 194 ILE A O 1
ATOM 1520 N N . ARG A 1 195 ? 12.560 -2.763 -3.572 1.00 98.38 195 ARG A N 1
ATOM 1521 C CA . ARG A 1 195 ? 12.856 -3.865 -2.638 1.00 98.38 195 ARG A CA 1
ATOM 1522 C C . ARG A 1 195 ? 12.968 -3.357 -1.201 1.00 98.38 195 ARG A C 1
ATOM 1524 O O . ARG A 1 195 ? 12.403 -3.969 -0.298 1.00 98.38 195 ARG A O 1
ATOM 1531 N N . LEU A 1 196 ? 13.618 -2.213 -0.997 1.00 98.44 196 LEU A N 1
ATOM 1532 C CA . LEU A 1 196 ? 13.678 -1.549 0.307 1.00 98.44 196 LEU A CA 1
ATOM 1533 C C . LEU A 1 196 ? 12.286 -1.137 0.796 1.00 98.44 196 LEU A C 1
ATOM 1535 O O . LEU A 1 196 ? 11.916 -1.412 1.935 1.00 98.44 196 LEU A O 1
ATOM 1539 N N . GLY A 1 197 ? 11.481 -0.531 -0.081 1.00 98.25 197 GLY A N 1
ATOM 1540 C CA . GLY A 1 197 ? 10.114 -0.126 0.237 1.00 98.25 197 GLY A CA 1
ATOM 1541 C C . GLY A 1 197 ? 9.201 -1.314 0.547 1.00 98.25 197 GLY A C 1
ATOM 1542 O O . GLY A 1 197 ? 8.293 -1.197 1.369 1.00 98.25 197 GLY A O 1
ATOM 1543 N N . LEU A 1 198 ? 9.434 -2.468 -0.086 1.00 98.69 198 LEU A N 1
ATOM 1544 C CA . LEU A 1 198 ? 8.767 -3.721 0.261 1.00 98.69 198 LEU A CA 1
ATOM 1545 C C . LEU A 1 198 ? 9.131 -4.170 1.682 1.00 98.69 198 LEU A C 1
ATOM 1547 O O . LEU A 1 198 ? 8.224 -4.415 2.472 1.00 98.69 198 LEU A O 1
ATOM 1551 N N . ALA A 1 199 ? 10.423 -4.240 2.019 1.00 98.62 199 ALA A N 1
ATOM 1552 C CA . ALA A 1 199 ? 10.871 -4.638 3.356 1.00 98.62 199 ALA A CA 1
ATOM 1553 C C . ALA A 1 199 ? 10.347 -3.688 4.450 1.00 98.62 199 ALA A C 1
ATOM 1555 O O . ALA A 1 199 ? 9.908 -4.133 5.514 1.00 98.62 199 ALA A O 1
ATOM 1556 N N . LEU A 1 200 ? 10.314 -2.381 4.168 1.00 98.56 200 LEU A N 1
ATOM 1557 C CA . LEU A 1 200 ? 9.728 -1.375 5.054 1.00 98.56 200 LEU A CA 1
ATOM 1558 C C . LEU A 1 200 ? 8.250 -1.668 5.341 1.00 98.56 200 LEU A C 1
ATOM 1560 O O . LEU A 1 200 ? 7.847 -1.755 6.496 1.00 98.56 200 LEU A O 1
ATOM 1564 N N . ASN A 1 201 ? 7.432 -1.862 4.307 1.00 98.25 201 ASN A N 1
ATOM 1565 C CA . ASN A 1 201 ? 5.998 -2.074 4.506 1.00 98.25 201 ASN A CA 1
ATOM 1566 C C . ASN A 1 201 ? 5.677 -3.460 5.085 1.00 98.25 201 ASN A C 1
ATOM 1568 O O . ASN A 1 201 ? 4.738 -3.590 5.874 1.00 98.25 201 ASN A O 1
ATOM 1572 N N . TYR A 1 202 ? 6.461 -4.482 4.733 1.00 98.62 202 TYR A N 1
ATOM 1573 C CA . TYR A 1 202 ? 6.269 -5.832 5.253 1.00 98.62 202 TYR A CA 1
ATOM 1574 C C . TYR A 1 202 ? 6.659 -5.925 6.738 1.00 98.62 202 TYR A C 1
ATOM 1576 O O . TYR A 1 202 ? 5.917 -6.505 7.527 1.00 98.62 202 TYR A O 1
ATOM 1584 N N . SER A 1 203 ? 7.738 -5.261 7.166 1.00 98.44 203 SER A N 1
ATOM 1585 C CA . SER A 1 203 ? 8.079 -5.174 8.595 1.00 98.44 203 SER A CA 1
ATOM 1586 C C . SER A 1 203 ? 7.006 -4.433 9.403 1.00 98.44 203 SER A C 1
ATOM 1588 O O . SER A 1 203 ? 6.576 -4.933 10.439 1.00 98.44 203 SER A O 1
ATOM 1590 N N . VAL A 1 204 ? 6.474 -3.311 8.899 1.00 97.69 204 VAL A N 1
ATOM 1591 C CA . VAL A 1 204 ? 5.340 -2.607 9.535 1.00 97.69 204 VAL A CA 1
ATOM 1592 C C . VAL A 1 204 ? 4.115 -3.519 9.653 1.00 97.69 204 VAL A C 1
ATOM 1594 O O . VAL A 1 204 ? 3.464 -3.547 10.692 1.00 97.69 204 VAL A O 1
ATOM 1597 N N . PHE A 1 205 ? 3.808 -4.306 8.618 1.00 98.25 205 PHE A N 1
ATOM 1598 C CA . PHE A 1 205 ? 2.722 -5.288 8.664 1.00 98.25 205 PHE A CA 1
ATOM 1599 C C . PHE A 1 205 ? 2.928 -6.345 9.759 1.00 98.25 205 PHE A C 1
ATOM 1601 O O . PHE A 1 205 ? 1.998 -6.638 10.515 1.00 98.25 205 PHE A O 1
ATOM 1608 N N . MET A 1 206 ? 4.137 -6.902 9.861 1.00 97.62 206 MET A N 1
ATOM 1609 C CA . MET A 1 206 ? 4.477 -7.878 10.899 1.00 97.62 206 MET A CA 1
ATOM 1610 C C . MET A 1 206 ? 4.325 -7.284 12.304 1.00 97.62 206 MET A C 1
ATOM 1612 O O . MET A 1 206 ? 3.766 -7.939 13.183 1.00 97.62 206 MET A O 1
ATOM 1616 N N . TYR A 1 207 ? 4.754 -6.034 12.493 1.00 96.81 207 TYR A N 1
ATOM 1617 C CA . TYR A 1 207 ? 4.669 -5.342 13.775 1.00 96.81 207 TYR A CA 1
ATOM 1618 C C . TYR A 1 207 ? 3.220 -4.992 14.145 1.00 96.81 207 TYR A C 1
ATOM 1620 O O . TYR A 1 207 ? 2.707 -5.441 15.167 1.00 96.81 207 TYR A O 1
ATOM 1628 N N . GLU A 1 208 ? 2.538 -4.215 13.299 1.00 94.31 208 GLU A N 1
ATOM 1629 C CA . GLU A 1 208 ? 1.251 -3.591 13.633 1.00 94.31 208 GLU A CA 1
ATOM 1630 C C . GLU A 1 208 ? 0.049 -4.527 13.461 1.00 94.31 208 GLU A C 1
ATOM 1632 O O . GLU A 1 208 ? -0.945 -4.385 14.174 1.00 94.31 208 GLU A O 1
ATOM 1637 N N . VAL A 1 209 ? 0.101 -5.466 12.507 1.00 94.56 209 VAL A N 1
ATOM 1638 C CA . VAL A 1 209 ? -1.063 -6.301 12.157 1.00 94.56 209 VAL A CA 1
ATOM 1639 C C . VAL A 1 209 ? -0.930 -7.725 12.675 1.00 94.56 209 VAL A C 1
ATOM 1641 O O . VAL A 1 209 ? -1.904 -8.262 13.204 1.00 94.56 209 VAL A O 1
ATOM 1644 N N . LEU A 1 210 ? 0.248 -8.340 12.538 1.00 94.19 210 LEU A N 1
ATOM 1645 C CA . LEU A 1 210 ? 0.474 -9.707 13.021 1.00 94.19 210 LEU A CA 1
ATOM 1646 C C . LEU A 1 210 ? 0.863 -9.770 14.501 1.00 94.19 210 LEU A C 1
ATOM 1648 O O . LEU A 1 210 ? 0.807 -10.851 15.084 1.00 94.19 210 LEU A O 1
ATOM 1652 N N . GLY A 1 211 ? 1.247 -8.642 15.107 1.00 94.50 211 GLY A N 1
ATOM 1653 C CA . GLY A 1 211 ? 1.719 -8.610 16.491 1.00 94.50 211 GLY A CA 1
ATOM 1654 C C . GLY A 1 211 ? 3.001 -9.419 16.687 1.00 94.50 211 GLY A C 1
ATOM 1655 O O . GLY A 1 211 ? 3.175 -10.041 17.732 1.00 94.50 211 GLY A O 1
ATOM 1656 N N . ASN A 1 212 ? 3.872 -9.443 15.674 1.00 95.56 212 ASN A N 1
ATOM 1657 C CA . ASN A 1 212 ? 5.124 -10.192 15.677 1.00 95.56 212 ASN A CA 1
ATOM 1658 C C . ASN A 1 212 ? 6.331 -9.231 15.595 1.00 95.56 212 ASN A C 1
ATOM 1660 O O . ASN A 1 212 ? 6.954 -9.095 14.536 1.00 95.56 212 ASN A O 1
ATOM 1664 N N . PRO A 1 213 ? 6.627 -8.501 16.689 1.00 95.94 213 PRO A N 1
ATOM 1665 C CA . PRO A 1 213 ? 7.597 -7.410 16.679 1.00 95.94 213 PRO A CA 1
ATOM 1666 C C . PRO A 1 213 ? 9.038 -7.883 16.453 1.00 95.94 213 PRO A C 1
ATOM 1668 O O . PRO A 1 213 ? 9.813 -7.177 15.814 1.00 95.94 213 PRO A O 1
ATOM 1671 N N . ASP A 1 214 ? 9.396 -9.083 16.914 1.00 95.31 214 ASP A N 1
ATOM 1672 C CA . ASP A 1 214 ? 10.761 -9.603 16.782 1.00 95.31 214 ASP A CA 1
ATOM 1673 C C . ASP A 1 214 ? 11.116 -9.884 15.317 1.00 95.31 214 ASP A C 1
ATOM 1675 O O . ASP A 1 214 ? 12.164 -9.447 14.831 1.00 95.31 214 ASP A O 1
ATOM 1679 N N . ASP A 1 215 ? 10.215 -10.543 14.581 1.00 96.06 215 ASP A N 1
ATOM 1680 C CA . ASP A 1 215 ? 10.402 -10.799 13.150 1.00 96.06 215 ASP A CA 1
ATOM 1681 C C . ASP A 1 215 ? 10.358 -9.502 12.329 1.00 96.06 215 ASP A C 1
ATOM 1683 O O . ASP A 1 215 ? 11.143 -9.344 11.390 1.00 96.06 215 ASP A O 1
ATOM 1687 N N . ALA A 1 216 ? 9.515 -8.536 12.715 1.00 97.44 216 ALA A N 1
ATOM 1688 C CA . ALA A 1 216 ? 9.473 -7.213 12.093 1.00 97.44 216 ALA A CA 1
ATOM 1689 C C . ALA A 1 216 ? 10.812 -6.471 12.227 1.00 97.44 216 ALA A C 1
ATOM 1691 O O . ALA A 1 216 ? 11.382 -6.014 11.230 1.00 97.44 216 ALA A O 1
ATOM 1692 N N . CYS A 1 217 ? 11.344 -6.395 13.451 1.00 97.50 217 CYS A N 1
ATOM 1693 C CA . CYS A 1 217 ? 12.633 -5.778 13.745 1.00 97.50 217 CYS A CA 1
ATOM 1694 C C . CYS A 1 217 ? 13.776 -6.499 13.026 1.00 97.50 217 CYS A C 1
ATOM 1696 O O . CYS A 1 217 ? 14.667 -5.852 12.475 1.00 97.50 217 CYS A O 1
ATOM 1698 N N . LYS A 1 218 ? 13.751 -7.835 12.990 1.00 97.56 218 LYS A N 1
ATOM 1699 C CA . LYS A 1 218 ? 14.744 -8.627 12.260 1.00 97.56 218 LYS A CA 1
ATOM 1700 C C . LYS A 1 218 ? 14.721 -8.310 10.766 1.00 97.56 218 LYS A C 1
ATOM 1702 O O . LYS A 1 218 ? 15.773 -8.030 10.201 1.00 97.56 218 LYS A O 1
ATOM 1707 N N . MET A 1 219 ? 13.544 -8.299 10.141 1.00 98.00 219 MET A N 1
ATOM 1708 C CA . MET A 1 219 ? 13.393 -7.980 8.719 1.00 98.00 219 MET A CA 1
ATOM 1709 C C . MET A 1 219 ? 13.904 -6.574 8.391 1.00 98.00 219 MET A C 1
ATOM 1711 O O . MET A 1 219 ? 14.696 -6.414 7.462 1.00 98.00 219 MET A O 1
ATOM 1715 N N . ALA A 1 220 ? 13.479 -5.566 9.158 1.00 98.12 220 ALA A N 1
ATOM 1716 C CA . ALA A 1 220 ? 13.898 -4.185 8.934 1.00 98.12 220 ALA A CA 1
ATOM 1717 C C . ALA A 1 220 ? 15.415 -4.012 9.116 1.00 98.12 220 ALA A C 1
ATOM 1719 O O . ALA A 1 220 ? 16.056 -3.336 8.310 1.00 98.12 220 ALA A O 1
ATOM 1720 N N . ARG A 1 221 ? 16.000 -4.665 10.130 1.00 97.88 221 ARG A N 1
ATOM 1721 C CA . ARG A 1 221 ? 17.444 -4.648 10.391 1.00 97.88 221 ARG A CA 1
ATOM 1722 C C . ARG A 1 221 ? 18.235 -5.297 9.262 1.00 97.88 221 ARG A C 1
ATOM 1724 O O . ARG A 1 221 ? 19.154 -4.668 8.755 1.00 97.88 221 ARG A O 1
ATOM 1731 N N . THR A 1 222 ? 17.851 -6.500 8.833 1.00 98.25 222 THR A N 1
ATOM 1732 C CA . THR A 1 222 ? 18.519 -7.193 7.722 1.00 98.25 222 THR A CA 1
ATOM 1733 C C . THR A 1 222 ? 18.468 -6.361 6.443 1.00 98.25 222 THR A C 1
ATOM 1735 O O . THR A 1 222 ? 19.500 -6.155 5.819 1.00 98.25 222 THR A O 1
ATOM 1738 N N . ALA A 1 223 ? 17.305 -5.805 6.086 1.00 98.25 223 ALA A N 1
ATOM 1739 C CA . ALA A 1 223 ? 17.191 -4.960 4.897 1.00 98.25 223 ALA A CA 1
ATOM 1740 C C . ALA A 1 223 ? 18.083 -3.708 4.970 1.00 98.25 223 ALA A C 1
ATOM 1742 O O . ALA A 1 223 ? 18.670 -3.313 3.966 1.00 98.25 223 ALA A O 1
ATOM 1743 N N . PHE A 1 224 ? 18.193 -3.089 6.149 1.00 97.94 224 PHE A N 1
ATOM 1744 C CA . PHE A 1 224 ? 19.041 -1.919 6.365 1.00 97.94 224 PHE A CA 1
ATOM 1745 C C . PHE A 1 224 ? 20.538 -2.259 6.290 1.00 97.94 224 PHE A C 1
ATOM 1747 O O . PHE A 1 224 ? 21.288 -1.563 5.610 1.00 97.94 224 PHE A O 1
ATOM 1754 N N . GLU A 1 225 ? 20.971 -3.332 6.955 1.00 97.88 225 GLU A N 1
ATOM 1755 C CA . GLU A 1 225 ? 22.371 -3.776 6.987 1.00 97.88 225 GLU A CA 1
ATOM 1756 C C . GLU A 1 225 ? 22.852 -4.261 5.611 1.00 97.88 225 GLU A C 1
ATOM 1758 O O . GLU A 1 225 ? 23.914 -3.832 5.156 1.00 97.88 225 GLU A O 1
ATOM 1763 N N . ASP A 1 226 ? 22.044 -5.064 4.910 1.00 97.62 226 ASP A N 1
ATOM 1764 C CA . ASP A 1 226 ? 22.344 -5.524 3.548 1.00 97.62 226 ASP A CA 1
ATOM 1765 C C . ASP A 1 226 ? 22.477 -4.338 2.579 1.00 97.62 226 ASP A C 1
ATOM 1767 O O . ASP A 1 226 ? 23.359 -4.315 1.721 1.00 97.62 226 ASP A O 1
ATOM 1771 N N . ALA A 1 227 ? 21.617 -3.324 2.717 1.00 97.06 227 ALA A N 1
ATOM 1772 C CA . ALA A 1 227 ? 21.666 -2.136 1.873 1.00 97.06 227 ALA A CA 1
ATOM 1773 C C . ALA A 1 227 ? 22.863 -1.232 2.181 1.00 97.06 227 ALA A C 1
ATOM 1775 O O . ALA A 1 227 ? 23.424 -0.653 1.256 1.00 97.06 227 ALA A O 1
ATOM 1776 N N . ILE A 1 228 ? 23.280 -1.124 3.448 1.00 96.69 228 ILE A N 1
ATOM 1777 C CA . ILE A 1 228 ? 24.513 -0.415 3.822 1.00 96.69 228 ILE A CA 1
ATOM 1778 C C . ILE A 1 228 ? 25.730 -1.071 3.173 1.00 96.69 228 ILE A C 1
ATOM 1780 O O . ILE A 1 228 ? 26.584 -0.360 2.649 1.00 96.69 228 ILE A O 1
ATOM 1784 N N . ALA A 1 229 ? 25.806 -2.404 3.199 1.00 97.19 229 ALA A N 1
ATOM 1785 C CA . ALA A 1 229 ? 26.946 -3.141 2.661 1.00 97.19 229 ALA A CA 1
ATOM 1786 C C . ALA A 1 229 ? 27.158 -2.909 1.153 1.00 97.19 229 ALA A C 1
ATOM 1788 O O . ALA A 1 229 ? 28.287 -2.980 0.677 1.00 97.19 229 ALA A O 1
ATOM 1789 N N . GLU A 1 230 ? 26.088 -2.592 0.423 1.00 96.06 230 GLU A N 1
ATOM 1790 C CA . GLU A 1 230 ? 26.090 -2.407 -1.032 1.00 96.06 230 GLU A CA 1
ATOM 1791 C C . GLU A 1 230 ? 25.825 -0.951 -1.459 1.00 96.06 230 GLU A C 1
ATOM 1793 O O . GLU A 1 230 ? 25.617 -0.679 -2.644 1.00 96.06 230 GLU A O 1
ATOM 1798 N N . LEU A 1 231 ? 25.814 0.002 -0.518 1.00 92.75 231 LEU A N 1
ATOM 1799 C CA . LEU A 1 231 ? 25.407 1.387 -0.784 1.00 92.75 231 LEU A CA 1
ATOM 1800 C C . LEU A 1 231 ? 26.338 2.097 -1.781 1.00 92.75 231 LEU A C 1
ATOM 1802 O O . LEU A 1 231 ? 25.870 2.875 -2.612 1.00 92.75 231 LEU A O 1
ATOM 1806 N N . ASP A 1 232 ? 27.632 1.776 -1.744 1.00 92.44 232 ASP A N 1
ATOM 1807 C CA . ASP A 1 232 ? 28.644 2.333 -2.651 1.00 92.44 232 ASP A CA 1
ATOM 1808 C C . ASP A 1 232 ? 28.441 1.896 -4.117 1.00 92.44 232 ASP A C 1
ATOM 1810 O O . ASP A 1 232 ? 28.969 2.527 -5.031 1.00 92.44 232 ASP A O 1
ATOM 1814 N N . ASN A 1 233 ? 27.653 0.839 -4.353 1.00 91.00 233 ASN A N 1
ATOM 1815 C CA . ASN A 1 233 ? 27.362 0.291 -5.681 1.00 91.00 233 ASN A CA 1
ATOM 1816 C C . ASN A 1 233 ? 26.048 0.826 -6.283 1.00 91.00 233 ASN A C 1
ATOM 1818 O O . ASN A 1 233 ? 25.637 0.392 -7.363 1.00 91.00 233 ASN A O 1
ATOM 1822 N N . VAL A 1 234 ? 25.353 1.735 -5.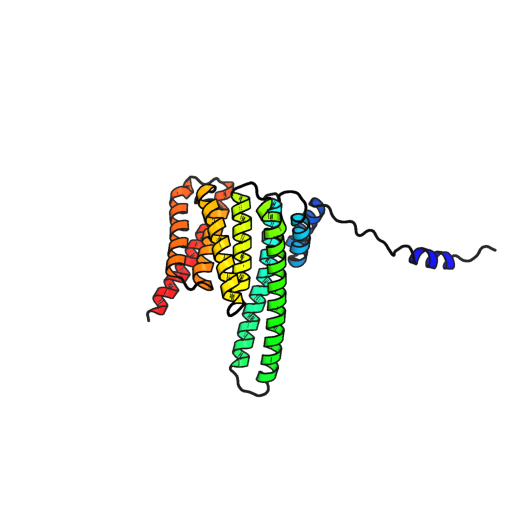593 1.00 91.06 234 VAL A N 1
ATOM 1823 C CA . VAL A 1 234 ? 24.060 2.272 -6.038 1.00 91.06 234 VAL A CA 1
ATOM 1824 C C . VAL A 1 234 ? 24.250 3.319 -7.131 1.00 91.06 234 VAL A C 1
ATOM 1826 O O . VAL A 1 234 ? 25.101 4.199 -7.032 1.00 91.06 234 VAL A O 1
ATOM 1829 N N . ALA A 1 235 ? 23.417 3.250 -8.171 1.00 89.00 235 ALA A N 1
ATOM 1830 C CA . ALA A 1 235 ? 23.380 4.264 -9.216 1.00 89.00 235 ALA A CA 1
ATOM 1831 C C . ALA A 1 235 ? 22.964 5.637 -8.653 1.00 89.00 235 ALA A C 1
ATOM 1833 O O . ALA A 1 235 ? 22.104 5.731 -7.776 1.00 89.00 235 ALA A O 1
ATOM 1834 N N . GLU A 1 236 ? 23.563 6.712 -9.169 1.00 88.75 236 GLU A N 1
ATOM 1835 C CA . GLU A 1 236 ? 23.378 8.078 -8.653 1.00 88.75 236 GLU A CA 1
ATOM 1836 C C . GLU A 1 236 ? 21.906 8.529 -8.658 1.00 88.75 236 GLU A C 1
ATOM 1838 O O . GLU A 1 236 ? 21.451 9.192 -7.725 1.00 88.75 236 GLU A O 1
ATOM 1843 N N . ASP A 1 237 ? 21.142 8.109 -9.667 1.00 89.00 237 ASP A N 1
ATOM 1844 C CA . ASP A 1 237 ? 19.712 8.397 -9.810 1.00 89.00 237 ASP A CA 1
ATOM 1845 C C . ASP A 1 237 ? 18.837 7.700 -8.753 1.00 89.00 237 ASP A C 1
ATOM 1847 O O . ASP A 1 237 ? 17.800 8.233 -8.363 1.00 89.00 237 ASP A O 1
ATOM 1851 N N . SER A 1 238 ? 19.279 6.551 -8.241 1.00 91.00 238 SER A N 1
ATOM 1852 C CA . SER A 1 238 ? 18.574 5.746 -7.237 1.00 91.00 238 SER A CA 1
ATOM 1853 C C . SER A 1 238 ? 19.047 6.021 -5.807 1.00 91.00 238 SER A C 1
ATOM 1855 O O . SER A 1 238 ? 18.323 5.747 -4.850 1.00 91.00 238 SER A O 1
ATOM 1857 N N . TYR A 1 239 ? 20.246 6.591 -5.638 1.00 93.00 239 TYR A N 1
ATOM 1858 C CA . TYR A 1 239 ? 20.897 6.781 -4.338 1.00 93.00 239 TYR A CA 1
ATOM 1859 C C . TYR A 1 239 ? 20.028 7.563 -3.346 1.00 93.00 239 TYR A C 1
ATOM 1861 O O . TYR A 1 239 ? 19.878 7.179 -2.182 1.00 93.00 239 TYR A O 1
ATOM 1869 N N . LYS A 1 240 ? 19.413 8.659 -3.805 1.00 95.25 240 LYS A N 1
ATOM 1870 C CA . LYS A 1 240 ? 18.557 9.503 -2.962 1.00 95.25 240 LYS A CA 1
ATOM 1871 C C . LYS A 1 240 ? 17.317 8.752 -2.467 1.00 95.25 240 LYS A C 1
ATOM 1873 O O . LYS A 1 240 ? 16.958 8.875 -1.297 1.00 95.25 240 LYS A O 1
ATOM 1878 N N . ASP A 1 241 ? 16.687 7.968 -3.333 1.00 94.81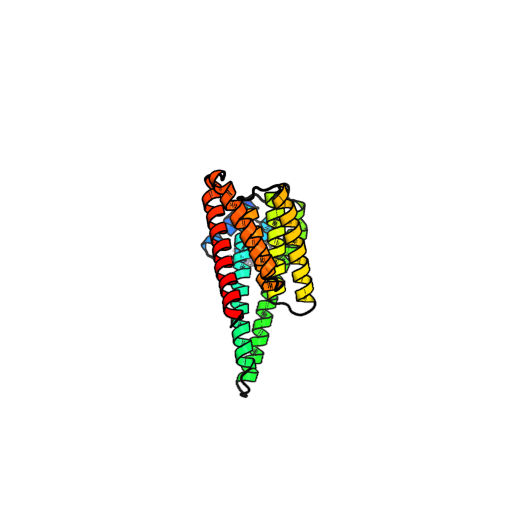 241 ASP A N 1
ATOM 1879 C CA . ASP A 1 241 ? 15.470 7.234 -2.990 1.00 94.81 241 ASP A CA 1
ATOM 1880 C C . ASP A 1 241 ? 15.784 6.062 -2.056 1.00 94.81 241 ASP A C 1
ATOM 1882 O O . ASP A 1 241 ? 15.109 5.875 -1.042 1.00 94.81 241 ASP A O 1
ATOM 1886 N N . SER A 1 242 ? 16.859 5.320 -2.332 1.00 95.88 242 SER A N 1
ATOM 1887 C CA . SER A 1 242 ? 17.319 4.229 -1.471 1.00 95.88 242 SER A CA 1
ATOM 1888 C C . SER A 1 242 ? 17.678 4.726 -0.071 1.00 95.88 242 SER A C 1
ATOM 1890 O O . SER A 1 242 ? 17.186 4.181 0.918 1.00 95.88 242 SER A O 1
ATOM 1892 N N . THR A 1 243 ? 18.468 5.800 0.035 1.00 96.50 243 THR A N 1
ATOM 1893 C CA . THR A 1 243 ? 18.875 6.358 1.338 1.00 96.50 243 THR A CA 1
ATOM 1894 C C . THR A 1 243 ? 17.698 6.922 2.132 1.00 96.50 243 THR A C 1
ATOM 1896 O O . THR A 1 243 ? 17.653 6.752 3.352 1.00 96.50 243 THR A O 1
ATOM 1899 N N . LEU A 1 244 ? 16.702 7.520 1.467 1.00 97.06 244 LEU A N 1
ATOM 1900 C CA . LEU A 1 244 ? 15.470 7.964 2.121 1.00 97.06 244 LEU A CA 1
ATOM 1901 C C . LEU A 1 244 ? 14.689 6.788 2.727 1.00 97.06 244 LEU A C 1
ATOM 1903 O O . LEU A 1 244 ? 14.198 6.886 3.849 1.00 97.06 244 LEU A O 1
ATOM 1907 N N . ILE A 1 245 ? 14.585 5.659 2.023 1.00 97.81 245 ILE A N 1
ATOM 1908 C CA . ILE A 1 245 ? 13.866 4.485 2.540 1.00 97.81 245 ILE A CA 1
ATOM 1909 C C . ILE A 1 245 ? 14.659 3.802 3.664 1.00 97.81 245 ILE A C 1
ATOM 1911 O O . ILE A 1 245 ? 14.074 3.393 4.667 1.00 97.81 245 ILE A O 1
ATOM 1915 N N . MET A 1 246 ? 15.987 3.723 3.544 1.00 97.81 246 MET A N 1
ATOM 1916 C CA . MET A 1 246 ? 16.860 3.231 4.618 1.00 97.81 246 MET A CA 1
ATOM 1917 C C . MET A 1 246 ? 16.705 4.066 5.893 1.00 97.81 246 MET A C 1
ATOM 1919 O O . MET A 1 246 ? 16.661 3.518 6.994 1.00 97.81 246 MET A O 1
ATOM 1923 N N . GLN A 1 247 ? 16.560 5.384 5.751 1.00 97.81 247 GLN A N 1
ATOM 1924 C CA . GLN A 1 247 ? 16.283 6.278 6.868 1.00 97.81 247 GLN A CA 1
ATOM 1925 C C . GLN A 1 247 ? 14.962 5.918 7.570 1.00 97.81 247 GLN A C 1
ATOM 1927 O O . GLN A 1 247 ? 14.943 5.806 8.793 1.00 97.81 247 GLN A O 1
ATOM 1932 N N . LEU A 1 248 ? 13.894 5.644 6.813 1.00 98.00 248 LEU A N 1
ATOM 1933 C CA . LEU A 1 248 ? 12.605 5.210 7.373 1.00 98.00 248 LEU A CA 1
ATOM 1934 C C . LEU A 1 248 ? 12.695 3.851 8.087 1.00 98.00 248 LEU A C 1
ATOM 1936 O O . LEU A 1 248 ? 12.103 3.680 9.151 1.00 98.00 248 LEU A O 1
ATOM 1940 N N . LEU A 1 249 ? 13.460 2.896 7.544 1.00 98.00 249 LEU A N 1
ATOM 1941 C CA . LEU A 1 249 ? 13.733 1.615 8.212 1.00 98.00 249 LEU A CA 1
ATOM 1942 C C . LEU A 1 249 ? 14.421 1.828 9.569 1.00 98.00 249 LEU A C 1
ATOM 1944 O O . LEU A 1 249 ? 14.017 1.233 10.568 1.00 98.00 249 LEU A O 1
ATOM 1948 N N . ARG A 1 250 ? 15.430 2.707 9.620 1.00 97.44 250 ARG A N 1
ATOM 1949 C CA . ARG A 1 250 ? 16.139 3.058 10.860 1.00 97.44 250 ARG A CA 1
ATOM 1950 C C . ARG A 1 250 ? 15.219 3.712 11.891 1.00 97.44 250 ARG A C 1
ATOM 1952 O O . ARG A 1 250 ? 15.321 3.411 13.082 1.00 97.44 250 ARG A O 1
ATOM 1959 N N . ASP A 1 251 ? 14.346 4.604 11.438 1.00 97.69 251 ASP A N 1
ATOM 1960 C CA . ASP A 1 251 ? 13.423 5.330 12.310 1.00 97.69 251 ASP A CA 1
ATOM 1961 C C . ASP A 1 251 ? 12.398 4.375 12.934 1.00 97.69 251 ASP A C 1
ATOM 1963 O O . ASP A 1 251 ? 12.201 4.406 14.150 1.00 97.69 251 ASP A O 1
ATOM 1967 N N . ASN A 1 252 ? 11.849 3.444 12.144 1.00 96.44 252 ASN A N 1
ATOM 1968 C CA . ASN A 1 252 ? 10.992 2.372 12.656 1.00 96.44 252 ASN A CA 1
ATOM 1969 C C . ASN A 1 252 ? 11.718 1.491 13.679 1.00 96.44 252 ASN A C 1
ATOM 1971 O O . ASN A 1 252 ? 11.178 1.234 14.750 1.00 96.44 252 ASN A O 1
ATOM 1975 N N . LEU A 1 253 ? 12.951 1.063 13.385 1.00 96.12 253 LEU A N 1
ATOM 1976 C CA . LEU A 1 253 ? 13.739 0.253 14.318 1.00 96.12 253 LEU A CA 1
ATOM 1977 C C . LEU A 1 253 ? 13.946 0.965 15.653 1.00 96.12 253 LEU A C 1
ATOM 1979 O O . LEU A 1 253 ? 13.770 0.345 16.693 1.00 96.12 253 LEU A O 1
ATOM 1983 N N . THR A 1 254 ? 14.278 2.257 15.621 1.00 95.56 254 THR A N 1
ATOM 1984 C CA . THR A 1 254 ? 14.503 3.059 16.831 1.00 95.56 254 THR A CA 1
ATOM 1985 C C . THR A 1 254 ? 13.230 3.153 17.670 1.00 95.56 254 THR A C 1
ATOM 1987 O O . THR A 1 254 ? 13.277 2.945 18.884 1.00 95.56 254 THR A O 1
ATOM 1990 N N . LEU A 1 255 ? 12.090 3.414 17.019 1.00 94.19 255 LEU A N 1
ATOM 1991 C CA . LEU A 1 255 ? 10.785 3.457 17.672 1.00 94.19 255 LEU A CA 1
ATOM 1992 C C . LEU A 1 255 ? 10.455 2.110 18.335 1.00 94.19 255 LEU A C 1
ATOM 1994 O O . LEU A 1 255 ? 10.203 2.059 19.537 1.00 94.19 255 LEU A O 1
ATOM 1998 N N . TRP A 1 256 ? 10.537 1.012 17.584 1.00 95.00 256 TRP A N 1
ATOM 1999 C CA . TRP A 1 256 ? 10.157 -0.319 18.062 1.00 95.00 256 TRP A CA 1
ATOM 2000 C C . TRP A 1 256 ? 11.075 -0.857 19.160 1.00 95.00 256 TRP A C 1
ATOM 2002 O O . TRP A 1 256 ? 10.597 -1.496 20.095 1.00 95.00 256 TRP A O 1
ATOM 2012 N N . THR A 1 257 ? 12.380 -0.573 19.109 1.00 88.00 257 THR A N 1
ATOM 2013 C CA . THR A 1 257 ? 13.291 -0.966 20.195 1.00 88.00 257 THR A CA 1
ATOM 2014 C C . THR A 1 257 ? 13.021 -0.180 21.475 1.00 88.00 257 THR A C 1
ATOM 2016 O O . THR A 1 257 ? 13.112 -0.745 22.561 1.00 88.00 257 THR A O 1
ATOM 2019 N N . SER A 1 258 ? 12.627 1.095 21.364 1.00 86.75 258 SER A N 1
ATOM 2020 C CA . SER A 1 258 ? 12.272 1.900 22.539 1.00 86.75 258 SER A CA 1
ATOM 2021 C C . SER A 1 258 ? 10.968 1.437 23.203 1.00 86.75 258 SER A C 1
ATOM 2023 O O . SER A 1 258 ? 10.887 1.393 24.431 1.00 86.75 258 SER A O 1
ATOM 2025 N N . ASP A 1 259 ? 9.981 1.002 22.410 1.00 77.12 259 ASP A N 1
ATOM 2026 C CA . ASP A 1 259 ? 8.732 0.416 22.916 1.00 77.12 259 ASP A CA 1
ATOM 2027 C C . ASP A 1 259 ? 8.988 -0.900 23.674 1.00 77.12 259 ASP A C 1
ATOM 2029 O O . ASP A 1 259 ? 8.386 -1.147 24.722 1.00 77.12 259 ASP A O 1
ATOM 2033 N N . GLN A 1 260 ? 9.906 -1.740 23.176 1.00 72.69 260 GLN A N 1
ATOM 2034 C CA . GLN A 1 260 ? 10.272 -3.005 23.824 1.00 72.69 260 GLN A CA 1
ATOM 2035 C C . GLN A 1 260 ? 10.985 -2.798 25.171 1.00 72.69 260 GLN A C 1
ATOM 2037 O O . GLN A 1 260 ? 10.736 -3.554 26.111 1.00 72.69 260 GLN A O 1
ATOM 2042 N N . GLU A 1 261 ? 11.828 -1.769 25.294 1.00 66.38 261 GLU A N 1
ATOM 2043 C CA . GLU A 1 261 ? 12.499 -1.416 26.554 1.00 66.38 261 GLU A CA 1
ATOM 2044 C C . GLU A 1 261 ? 11.526 -0.802 27.578 1.00 66.38 261 GLU A C 1
ATOM 2046 O O . GLU A 1 261 ? 11.628 -1.078 28.774 1.00 66.38 261 GLU A O 1
ATOM 2051 N N . GLY A 1 262 ? 10.541 -0.017 27.124 1.00 58.41 262 GLY A N 1
ATOM 2052 C CA . GLY A 1 262 ? 9.514 0.587 27.982 1.00 58.41 262 GLY A CA 1
ATOM 2053 C C . GLY A 1 262 ? 8.416 -0.375 28.456 1.00 58.41 262 GLY A C 1
ATOM 2054 O O . GLY A 1 262 ? 7.770 -0.110 29.467 1.00 58.41 262 GLY A O 1
ATOM 2055 N N . GLY A 1 263 ? 8.205 -1.495 27.756 1.00 52.78 263 GLY A N 1
ATOM 2056 C CA . GLY A 1 263 ? 7.222 -2.528 28.111 1.00 52.78 263 GLY A CA 1
ATOM 2057 C C . GLY A 1 263 ? 7.689 -3.548 29.160 1.00 52.78 263 GLY A C 1
ATOM 2058 O O . GLY A 1 263 ? 6.904 -4.410 29.552 1.00 52.78 263 GLY A O 1
ATOM 2059 N N . GLN A 1 264 ? 8.950 -3.475 29.604 1.00 39.28 264 GLN A N 1
ATOM 2060 C CA . GLN A 1 264 ? 9.532 -4.347 30.639 1.00 39.28 264 GLN A CA 1
ATOM 2061 C C . GLN A 1 264 ? 9.618 -3.687 32.033 1.00 39.28 264 GLN A C 1
ATOM 2063 O O . GLN A 1 264 ? 10.267 -4.242 32.922 1.00 39.28 264 GLN A O 1
ATOM 2068 N N . ALA A 1 265 ? 8.974 -2.530 32.235 1.00 34.66 265 ALA A N 1
ATOM 2069 C CA . ALA A 1 265 ? 8.946 -1.788 33.502 1.00 34.66 265 ALA A CA 1
ATOM 2070 C C . ALA A 1 265 ? 7.623 -1.944 34.270 1.00 34.66 265 ALA A C 1
ATOM 2072 O O . ALA A 1 265 ? 6.546 -1.887 33.633 1.00 34.66 265 ALA A O 1
#

Sequence (265 aa):
MPPREKDVYFATRLLVGCADLRCLTADEQCSEAKLAEQAERYDEMADHMKNVGNADSELSVEERNLLSVAYKNTVGSRRAAWRIITSVMQKLGKETTKGNTENAAYAKEYCKKVEDELQSICDTILALLDGKLIAKASSGESKVFYQKMKADYYRYIAEFRDGDAKSSAAEKARQAYQEAEDVAKKDLAVTHPIRLGLALNYSVFMYEVLGNPDDACKMARTAFEDAIAELDNVAEDSYKDSTLIMQLLRDNLTLWTSDQEGGQA